Protein AF-A0A8J5MH05-F1 (afdb_monomer_lite)

Radius of gyration: 20.95 Å; chains: 1; bounding box: 52×75×49 Å

Structure (mmCIF, N/CA/C/O backbone):
data_AF-A0A8J5MH05-F1
#
_entry.id   AF-A0A8J5MH05-F1
#
loop_
_atom_site.group_PDB
_atom_site.id
_atom_site.type_symbol
_atom_site.label_atom_id
_atom_site.label_alt_id
_atom_site.label_comp_id
_atom_site.label_asym_id
_atom_site.label_entity_id
_atom_site.label_seq_id
_atom_site.pdbx_PDB_ins_code
_atom_site.Cartn_x
_atom_site.Cartn_y
_atom_site.Cartn_z
_atom_site.occupancy
_atom_site.B_iso_or_equiv
_atom_site.auth_seq_id
_atom_site.auth_comp_id
_atom_site.auth_asym_id
_atom_site.auth_atom_id
_atom_site.pdbx_PDB_model_num
ATOM 1 N N . MET A 1 1 ? 4.854 35.956 -14.579 1.00 33.28 1 MET A N 1
ATOM 2 C CA . MET A 1 1 ? 4.623 36.597 -13.271 1.00 33.28 1 MET A CA 1
ATOM 3 C C . MET A 1 1 ? 4.149 35.518 -12.311 1.00 33.28 1 MET A C 1
ATOM 5 O O . MET A 1 1 ? 2.971 35.208 -12.302 1.00 33.28 1 MET A O 1
ATOM 9 N N . TYR A 1 2 ? 5.077 34.875 -11.601 1.00 32.84 2 TYR A N 1
ATOM 10 C CA . TYR A 1 2 ? 4.762 34.020 -10.454 1.00 32.84 2 TYR A CA 1
ATOM 11 C C . TYR A 1 2 ? 4.932 34.909 -9.228 1.00 32.84 2 TYR A C 1
ATOM 13 O O . TYR A 1 2 ? 6.054 35.171 -8.802 1.00 32.84 2 TYR A O 1
ATOM 21 N N . THR A 1 3 ? 3.840 35.498 -8.756 1.00 34.84 3 THR A N 1
ATOM 22 C CA . THR A 1 3 ? 3.849 36.296 -7.532 1.00 34.84 3 THR A CA 1
ATOM 23 C C . THR A 1 3 ? 3.954 35.366 -6.333 1.00 34.84 3 THR A C 1
ATOM 25 O O . THR A 1 3 ? 3.202 34.405 -6.202 1.00 34.84 3 THR A O 1
ATOM 28 N N . SER A 1 4 ? 4.891 35.687 -5.449 1.00 42.25 4 SER A N 1
ATOM 29 C CA . SER A 1 4 ? 5.257 35.022 -4.195 1.00 42.25 4 SER A CA 1
ATOM 30 C C . SER A 1 4 ? 4.155 35.031 -3.114 1.00 42.25 4 SER A C 1
ATOM 32 O O . SER A 1 4 ? 4.465 35.023 -1.926 1.00 42.25 4 SER A O 1
ATOM 34 N N . GLN A 1 5 ? 2.880 35.100 -3.513 1.00 39.00 5 GLN A N 1
ATOM 35 C CA . GLN A 1 5 ? 1.707 35.241 -2.643 1.00 39.00 5 GLN A CA 1
ATOM 36 C C . GLN A 1 5 ? 0.844 33.970 -2.526 1.00 39.00 5 GLN A C 1
ATOM 38 O O . GLN A 1 5 ? 0.035 33.913 -1.610 1.00 39.00 5 GLN A O 1
ATOM 43 N N . ASP A 1 6 ? 1.086 32.919 -3.320 1.00 45.84 6 ASP A N 1
ATOM 44 C CA . ASP A 1 6 ? 0.439 31.595 -3.164 1.00 45.84 6 ASP A CA 1
ATOM 45 C C . ASP A 1 6 ? 1.198 30.668 -2.195 1.00 45.84 6 ASP A C 1
ATOM 47 O O . ASP A 1 6 ? 1.185 29.441 -2.314 1.00 45.84 6 ASP A O 1
ATOM 51 N N . ASN A 1 7 ? 1.860 31.239 -1.186 1.00 47.16 7 ASN A N 1
ATOM 52 C CA . ASN A 1 7 ? 2.253 30.481 0.004 1.00 47.16 7 ASN A CA 1
ATOM 53 C C . ASN A 1 7 ? 1.006 30.282 0.890 1.00 47.16 7 ASN A C 1
ATOM 55 O O . ASN A 1 7 ? 0.971 30.676 2.055 1.00 47.16 7 ASN A O 1
ATOM 59 N N . GLU A 1 8 ? -0.048 29.698 0.313 1.00 59.25 8 GLU A N 1
ATOM 60 C CA . GLU A 1 8 ? -1.133 29.093 1.076 1.00 59.25 8 GLU A CA 1
ATOM 61 C C . GLU A 1 8 ? -0.493 28.141 2.093 1.00 59.25 8 GLU A C 1
ATOM 63 O O . GLU A 1 8 ? 0.409 27.372 1.748 1.00 59.25 8 GLU A O 1
ATOM 68 N N . GLN A 1 9 ? -0.896 28.243 3.361 1.00 72.25 9 GLN A N 1
ATOM 69 C CA . GLN A 1 9 ? -0.316 27.477 4.462 1.00 72.25 9 GLN A CA 1
ATOM 70 C C . GLN A 1 9 ? -0.382 25.976 4.157 1.00 72.25 9 GLN A C 1
ATOM 72 O O . GLN A 1 9 ? -1.423 25.336 4.287 1.00 72.25 9 GLN A O 1
ATOM 77 N N . ARG A 1 10 ? 0.749 25.417 3.727 1.00 86.12 10 ARG A N 1
ATOM 78 C CA . ARG A 1 10 ? 0.930 23.979 3.562 1.00 86.12 10 ARG A CA 1
ATOM 79 C C . ARG A 1 10 ? 1.130 23.362 4.935 1.00 86.12 10 ARG A C 1
ATOM 81 O O . ARG A 1 10 ? 2.077 23.710 5.638 1.00 86.12 10 ARG A O 1
ATOM 88 N N . GLU A 1 11 ? 0.267 22.427 5.294 1.00 90.50 11 GLU A N 1
ATOM 89 C CA . GLU A 1 11 ? 0.394 21.652 6.525 1.00 90.50 11 GLU A CA 1
ATOM 90 C C . GLU A 1 11 ? 1.254 20.414 6.241 1.00 90.50 11 GLU A C 1
ATOM 92 O O . GLU A 1 11 ? 1.024 19.690 5.273 1.00 90.50 11 GLU A O 1
ATOM 97 N N . TYR A 1 12 ? 2.296 20.190 7.038 1.00 89.69 12 TYR A N 1
ATOM 98 C CA . TYR A 1 12 ? 3.160 19.017 6.895 1.00 89.69 12 TYR A CA 1
ATOM 99 C C . TYR A 1 12 ? 2.373 17.733 7.199 1.00 89.69 12 TYR A C 1
ATOM 101 O O . TYR A 1 12 ? 1.713 17.661 8.231 1.00 89.69 12 TYR A O 1
ATOM 109 N N . ILE A 1 13 ? 2.480 16.719 6.332 1.00 88.88 13 ILE A N 1
ATOM 110 C CA . ILE A 1 13 ? 1.898 15.387 6.566 1.00 88.88 13 ILE A CA 1
ATOM 111 C C . ILE A 1 13 ? 3.008 14.391 6.902 1.00 88.88 13 ILE A C 1
ATOM 113 O O . ILE A 1 13 ? 3.018 13.799 7.975 1.00 88.88 13 ILE A O 1
ATOM 117 N N . ALA A 1 14 ? 3.944 14.189 5.970 1.00 84.75 14 ALA A N 1
ATOM 118 C CA . ALA A 1 14 ? 4.904 13.095 6.057 1.00 84.75 14 ALA A CA 1
ATOM 119 C C . ALA A 1 14 ? 6.197 13.389 5.294 1.00 84.75 14 ALA A C 1
ATOM 121 O O . ALA A 1 14 ? 6.206 14.118 4.299 1.00 84.75 14 ALA A O 1
ATOM 122 N N . LYS A 1 15 ? 7.289 12.750 5.722 1.00 83.06 15 LYS A N 1
ATOM 123 C CA . LYS A 1 15 ? 8.586 12.779 5.043 1.00 83.06 15 LYS A CA 1
ATOM 124 C C . LYS A 1 15 ? 8.983 11.371 4.603 1.00 83.06 15 LYS A C 1
ATOM 126 O O . LYS A 1 15 ? 9.121 10.476 5.427 1.00 83.06 15 LYS A O 1
ATOM 131 N N . GLY A 1 16 ? 9.185 11.204 3.300 1.00 76.31 16 GLY A N 1
ATOM 132 C CA . GLY A 1 16 ? 9.803 10.025 2.699 1.00 76.31 16 GLY A CA 1
ATOM 133 C C . GLY A 1 16 ? 11.306 10.217 2.484 1.00 76.31 16 GLY A C 1
ATOM 134 O O . GLY A 1 16 ? 11.872 11.260 2.812 1.00 76.31 16 GLY A O 1
ATOM 135 N N . ALA A 1 17 ? 11.957 9.221 1.878 1.00 74.00 17 ALA A N 1
ATOM 136 C CA . ALA A 1 17 ? 13.407 9.237 1.652 1.00 74.00 17 ALA A CA 1
ATOM 137 C C . ALA A 1 17 ? 13.879 10.415 0.778 1.00 74.00 17 ALA A C 1
ATOM 139 O O . ALA A 1 17 ? 14.937 10.985 1.030 1.00 74.00 17 ALA A O 1
ATOM 140 N N . PHE A 1 18 ? 13.085 10.788 -0.233 1.00 75.62 18 PHE A N 1
ATOM 141 C CA . PHE A 1 18 ? 13.457 11.802 -1.231 1.00 75.62 18 PHE A CA 1
ATOM 142 C C . PHE A 1 18 ? 12.396 12.891 -1.437 1.00 75.62 18 PHE A C 1
ATOM 144 O O . PHE A 1 18 ? 12.537 13.746 -2.313 1.00 75.62 18 PHE A O 1
ATOM 151 N N . SER A 1 19 ? 11.313 12.863 -0.660 1.00 81.50 19 SER A N 1
ATOM 152 C CA . SER A 1 19 ? 10.205 13.805 -0.806 1.00 81.50 19 SER A CA 1
ATOM 153 C C . SER A 1 19 ? 9.514 14.091 0.516 1.00 81.50 19 SER A C 1
ATOM 155 O O . SER A 1 19 ? 9.478 13.240 1.399 1.00 81.50 19 SER A O 1
ATOM 157 N N . THR A 1 20 ? 8.896 15.260 0.617 1.00 86.06 20 THR A N 1
ATOM 158 C CA . THR A 1 20 ? 8.008 15.628 1.724 1.00 86.06 20 THR A CA 1
ATOM 159 C C . THR A 1 20 ? 6.607 15.876 1.182 1.00 86.06 20 THR A C 1
ATOM 161 O O . THR A 1 20 ? 6.453 16.523 0.148 1.00 86.06 20 THR A O 1
ATOM 164 N N . VAL A 1 21 ? 5.592 15.345 1.854 1.00 88.50 21 VAL A N 1
ATOM 165 C CA . VAL A 1 21 ? 4.185 15.482 1.474 1.00 88.50 21 VAL A CA 1
ATOM 166 C C . VAL A 1 21 ? 3.512 16.489 2.397 1.00 88.50 21 VAL A C 1
ATOM 168 O O . VAL A 1 21 ? 3.659 16.426 3.620 1.00 88.50 21 VAL A O 1
ATOM 171 N N . TYR A 1 22 ? 2.763 17.405 1.796 1.00 89.88 22 TYR A N 1
ATOM 172 C CA . TYR A 1 22 ? 1.998 18.435 2.485 1.00 89.88 22 TYR A CA 1
ATOM 173 C C . TYR A 1 22 ? 0.521 18.337 2.130 1.00 89.88 22 TYR A C 1
ATOM 175 O O . TYR A 1 22 ? 0.171 17.953 1.017 1.00 89.88 22 TYR A O 1
ATOM 183 N N . ARG A 1 23 ? -0.341 18.754 3.048 1.00 91.25 23 ARG A N 1
ATOM 184 C CA . ARG A 1 23 ? -1.744 19.048 2.791 1.00 91.25 23 ARG A CA 1
ATOM 185 C C . ARG A 1 23 ? -1.853 20.509 2.383 1.00 91.25 23 ARG A C 1
ATOM 187 O O . ARG A 1 23 ? -1.271 21.381 3.028 1.00 91.25 23 ARG A O 1
ATOM 194 N N . GLN A 1 24 ? -2.605 20.777 1.326 1.00 90.19 24 GLN A N 1
ATOM 195 C CA . GLN A 1 24 ? -2.896 22.133 0.878 1.00 90.19 24 GLN A CA 1
ATOM 196 C C . GLN A 1 24 ? -4.394 22.265 0.600 1.00 90.19 24 GLN A C 1
ATOM 198 O O . GLN A 1 24 ? -5.015 21.342 0.069 1.00 90.19 24 GLN A O 1
ATOM 203 N N . HIS A 1 25 ? -4.979 23.397 0.990 1.00 87.44 25 HIS A N 1
ATOM 204 C CA . HIS A 1 25 ? -6.351 23.732 0.621 1.00 87.44 25 HIS A CA 1
ATOM 205 C C . HIS A 1 25 ? -6.423 23.963 -0.894 1.00 87.44 25 HIS A C 1
ATOM 207 O O . HIS A 1 25 ? -5.498 24.522 -1.476 1.00 87.44 25 HIS A O 1
ATOM 213 N N . SER A 1 26 ? -7.486 23.515 -1.557 1.00 81.62 26 SER A N 1
ATOM 214 C CA . SER A 1 26 ? -7.627 23.689 -3.003 1.00 81.62 26 SER A CA 1
ATOM 215 C C . SER A 1 26 ? -8.862 24.504 -3.346 1.00 81.62 26 SER A C 1
ATOM 217 O O . SER A 1 26 ? -9.985 24.052 -3.156 1.00 81.62 26 SER A O 1
ATOM 219 N N . ALA A 1 27 ? -8.659 25.685 -3.936 1.00 72.56 27 ALA A N 1
ATOM 220 C CA . ALA A 1 27 ? -9.754 26.505 -4.459 1.00 72.56 27 ALA A CA 1
ATOM 221 C C . ALA A 1 27 ? -10.362 25.959 -5.771 1.00 72.56 27 ALA A C 1
ATOM 223 O O . ALA A 1 27 ? -11.437 26.390 -6.180 1.00 72.56 27 ALA A O 1
ATOM 224 N N . PHE A 1 28 ? -9.674 25.028 -6.446 1.00 67.62 28 PHE A N 1
ATOM 225 C CA . PHE A 1 28 ? -9.992 24.605 -7.819 1.00 67.62 28 PHE A CA 1
ATOM 226 C C . PHE A 1 28 ? -10.352 23.120 -7.955 1.00 67.62 28 PHE A C 1
ATOM 228 O O . PHE A 1 28 ? -10.719 22.680 -9.047 1.00 67.62 28 PHE A O 1
ATOM 235 N N . SER A 1 29 ? -10.230 22.328 -6.887 1.00 66.56 29 SER A N 1
ATOM 236 C CA . SER A 1 29 ? -10.548 20.899 -6.917 1.00 66.56 29 SER A CA 1
ATOM 237 C C . SER A 1 29 ? -11.933 20.616 -6.328 1.00 66.56 29 SER A C 1
ATOM 239 O O . SER A 1 29 ? -12.463 21.387 -5.536 1.00 66.56 29 SER A O 1
ATOM 241 N N . LYS A 1 30 ? -12.533 19.476 -6.703 1.00 70.25 30 LYS A N 1
ATOM 242 C CA . LYS A 1 30 ? -13.778 18.990 -6.077 1.00 70.25 30 LYS A CA 1
ATOM 243 C C . LYS A 1 30 ? -13.599 18.635 -4.593 1.00 70.25 30 LYS A C 1
ATOM 245 O O . LYS A 1 30 ? -14.591 18.510 -3.885 1.00 70.25 30 LYS A O 1
ATOM 250 N N . SER A 1 31 ? -12.359 18.415 -4.160 1.00 75.44 31 SER A N 1
ATOM 251 C CA . SER A 1 31 ? -11.972 18.171 -2.774 1.00 75.44 31 SER A CA 1
ATOM 252 C C . SER A 1 31 ? -11.480 19.470 -2.134 1.00 75.44 31 SER A C 1
ATOM 254 O O . SER A 1 31 ? -10.734 20.227 -2.755 1.00 75.44 31 SER A O 1
ATOM 256 N N . GLU A 1 32 ? -11.851 19.702 -0.877 1.00 84.50 32 GLU A N 1
ATOM 257 C CA . GLU A 1 32 ? -11.375 20.845 -0.083 1.00 84.50 32 GLU A CA 1
ATOM 258 C C . GLU A 1 32 ? -9.845 20.827 0.078 1.00 84.50 32 GLU A C 1
ATOM 260 O O . GLU A 1 32 ? -9.193 21.870 0.102 1.00 84.50 32 GLU A O 1
ATOM 265 N N . PHE A 1 33 ? -9.255 19.628 0.115 1.00 87.44 33 PHE A N 1
ATOM 266 C CA . PHE A 1 33 ? -7.820 19.430 0.295 1.00 87.44 33 PHE A CA 1
ATOM 267 C C . PHE A 1 33 ? -7.208 18.552 -0.790 1.00 87.44 33 PHE A C 1
ATOM 269 O O . PHE A 1 33 ? -7.837 17.622 -1.306 1.00 87.44 33 PHE A O 1
ATOM 276 N N . VAL A 1 34 ? -5.940 18.831 -1.074 1.00 88.75 34 VAL A N 1
ATOM 277 C CA . VAL A 1 34 ? -5.058 18.051 -1.945 1.00 88.75 34 VAL A CA 1
ATOM 278 C C . VAL A 1 34 ? -3.749 17.747 -1.219 1.00 88.75 34 VAL A C 1
ATOM 280 O O . VAL A 1 34 ? -3.324 18.494 -0.332 1.00 88.75 34 VAL A O 1
ATOM 283 N N . ALA A 1 35 ? -3.106 16.646 -1.591 1.00 88.69 35 ALA A N 1
ATOM 284 C CA . ALA A 1 35 ? -1.757 16.315 -1.166 1.00 88.69 35 ALA A CA 1
ATOM 285 C C . ALA A 1 35 ? -0.740 16.840 -2.193 1.00 88.69 35 ALA A C 1
ATOM 287 O O . ALA A 1 35 ? -0.888 16.690 -3.406 1.00 88.69 35 ALA A O 1
ATOM 288 N N . VAL A 1 36 ? 0.328 17.458 -1.702 1.00 86.81 36 VAL A N 1
ATOM 289 C CA . VAL A 1 36 ? 1.413 18.015 -2.510 1.00 86.81 36 VAL A CA 1
ATOM 290 C C . VAL A 1 36 ? 2.710 17.324 -2.112 1.00 86.81 36 VAL A C 1
ATOM 292 O O . VAL A 1 36 ? 3.265 17.594 -1.047 1.00 86.81 36 VAL A O 1
ATOM 295 N N . LYS A 1 37 ? 3.199 16.426 -2.972 1.00 85.94 37 LYS A N 1
ATOM 296 C CA . LYS A 1 37 ? 4.492 15.745 -2.816 1.00 85.94 37 LYS A CA 1
ATOM 297 C C . LYS A 1 37 ? 5.598 16.611 -3.419 1.00 85.94 37 LYS A C 1
ATOM 299 O O . LYS A 1 37 ? 5.658 16.811 -4.629 1.00 85.94 37 LYS A O 1
ATOM 304 N N . ILE A 1 38 ? 6.471 17.136 -2.566 1.00 82.75 38 ILE A N 1
ATOM 305 C CA . ILE A 1 38 ? 7.628 17.953 -2.944 1.00 82.75 38 ILE A CA 1
ATOM 306 C C . ILE A 1 38 ? 8.870 17.067 -2.927 1.00 82.75 38 ILE A C 1
ATOM 308 O O . ILE A 1 38 ? 9.249 16.556 -1.876 1.00 82.75 38 ILE A O 1
ATOM 312 N N . VAL A 1 39 ? 9.510 16.893 -4.082 1.00 81.00 39 VAL A N 1
ATOM 313 C CA . VAL A 1 39 ? 10.760 16.130 -4.220 1.00 81.00 39 VAL A CA 1
ATOM 314 C C . VAL A 1 39 ? 11.951 17.053 -3.968 1.00 81.00 39 VAL A C 1
ATOM 316 O O . VAL A 1 39 ? 12.007 18.156 -4.514 1.00 81.00 39 VAL A O 1
ATOM 319 N N . GLU A 1 40 ? 12.897 16.623 -3.132 1.00 74.62 40 GLU A N 1
ATOM 320 C CA . GLU A 1 40 ? 14.095 17.418 -2.848 1.00 74.62 40 GLU A CA 1
ATOM 321 C C . GLU A 1 40 ? 14.995 17.516 -4.096 1.00 74.62 40 GLU A C 1
ATOM 323 O O . GLU A 1 40 ? 15.187 16.543 -4.829 1.00 74.62 40 GLU A O 1
ATOM 328 N N . HIS A 1 41 ? 15.557 18.703 -4.354 1.00 67.44 41 HIS A N 1
ATOM 329 C CA . HIS A 1 41 ? 16.494 18.890 -5.462 1.00 67.44 41 HIS A CA 1
ATOM 330 C C . HIS A 1 41 ? 17.802 18.143 -5.178 1.00 67.44 41 HIS A C 1
ATOM 332 O O . HIS A 1 41 ? 18.321 18.202 -4.061 1.00 67.44 41 HIS A O 1
ATOM 338 N N . GLN A 1 42 ? 18.352 17.481 -6.198 1.00 63.81 42 GLN A N 1
ATOM 339 C CA . GLN A 1 42 ? 19.661 16.840 -6.094 1.00 63.81 42 GLN A CA 1
ATOM 340 C C . GLN A 1 42 ? 20.725 17.889 -5.794 1.00 63.81 42 GLN A C 1
ATOM 342 O O . GLN A 1 42 ? 20.866 18.859 -6.537 1.00 63.81 42 GLN A O 1
ATOM 347 N N . ARG A 1 43 ? 21.473 17.713 -4.703 1.00 63.09 43 ARG A N 1
ATOM 348 C CA . ARG A 1 43 ? 22.452 18.723 -4.273 1.00 63.09 43 ARG A CA 1
ATOM 349 C C . ARG A 1 43 ? 23.851 18.413 -4.797 1.00 63.09 43 ARG A C 1
ATOM 351 O O . ARG A 1 43 ? 24.693 19.309 -4.810 1.00 63.09 43 ARG A O 1
ATOM 358 N N . ARG A 1 44 ? 24.118 17.164 -5.212 1.00 64.19 44 ARG A N 1
ATOM 359 C CA . ARG A 1 44 ? 25.443 16.695 -5.656 1.00 64.19 44 ARG A CA 1
ATOM 360 C C . ARG A 1 44 ? 25.362 15.732 -6.842 1.00 64.19 44 ARG A C 1
ATOM 362 O O . ARG A 1 44 ? 24.452 14.912 -6.936 1.00 64.19 44 ARG A O 1
ATOM 369 N N . ALA A 1 45 ? 26.366 15.790 -7.717 1.00 56.09 45 ALA A N 1
ATOM 370 C CA . ALA A 1 45 ? 26.558 14.796 -8.771 1.00 56.09 45 ALA A CA 1
ATOM 371 C C . ALA A 1 45 ? 26.873 13.419 -8.152 1.00 56.09 45 ALA A C 1
ATOM 373 O O . ALA A 1 45 ? 27.768 13.314 -7.316 1.00 56.09 45 ALA A O 1
ATOM 374 N N . GLY A 1 46 ? 26.131 12.380 -8.551 1.00 57.81 46 GLY A N 1
ATOM 375 C CA . GLY A 1 46 ? 26.277 11.005 -8.045 1.00 57.81 46 GLY A CA 1
ATOM 376 C C . GLY A 1 46 ? 25.217 10.559 -7.026 1.00 57.81 46 GLY A C 1
ATOM 377 O O . GLY A 1 46 ? 25.154 9.374 -6.711 1.00 57.81 46 GLY A O 1
ATOM 378 N N . GLU A 1 47 ? 24.355 11.459 -6.538 1.00 61.97 47 GLU A N 1
ATOM 379 C CA . GLU A 1 47 ? 23.185 11.081 -5.730 1.00 61.97 47 GLU A CA 1
ATOM 380 C C . GLU A 1 47 ? 22.123 10.378 -6.597 1.00 61.97 47 GLU A C 1
ATOM 382 O O . GLU A 1 47 ? 21.946 10.703 -7.774 1.00 61.97 47 GLU A O 1
ATOM 387 N N . LEU A 1 48 ? 21.360 9.439 -6.023 1.00 60.94 48 LEU A N 1
ATOM 388 C CA . LEU A 1 48 ? 20.255 8.773 -6.725 1.00 60.94 48 LEU A CA 1
ATOM 389 C C . LEU A 1 48 ? 19.222 9.794 -7.215 1.00 60.94 48 LEU A C 1
ATOM 391 O O . LEU A 1 48 ? 18.606 10.496 -6.416 1.00 60.94 48 LEU A O 1
ATOM 395 N N . CYS A 1 49 ? 19.024 9.854 -8.532 1.00 65.06 49 CYS A N 1
ATOM 396 C CA . CYS A 1 49 ? 18.118 10.799 -9.172 1.00 65.0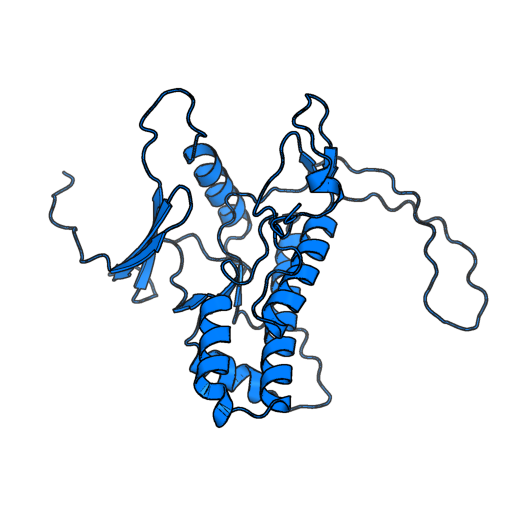6 49 CYS A CA 1
ATOM 397 C C . CYS A 1 49 ? 16.653 10.519 -8.791 1.00 65.06 49 CYS A C 1
ATOM 399 O O . CYS A 1 49 ? 15.968 9.727 -9.443 1.00 65.06 49 CYS A O 1
ATOM 401 N N . ALA A 1 50 ? 16.158 11.208 -7.757 1.00 70.25 50 ALA A N 1
ATOM 402 C CA . ALA A 1 50 ? 14.764 11.136 -7.303 1.00 70.25 50 ALA A CA 1
ATOM 403 C C . ALA A 1 50 ? 13.758 11.530 -8.402 1.00 70.25 50 ALA A C 1
ATOM 405 O O . ALA A 1 50 ? 12.613 11.083 -8.413 1.00 70.25 50 ALA A O 1
ATOM 406 N N . VAL A 1 51 ? 14.216 12.311 -9.384 1.00 75.00 51 VAL A N 1
ATOM 407 C CA . VAL A 1 51 ? 13.435 12.727 -10.552 1.00 75.00 51 VAL A CA 1
ATOM 408 C C . VAL A 1 51 ? 13.010 11.525 -11.404 1.00 75.00 51 VAL A C 1
ATOM 410 O O . VAL A 1 51 ? 11.890 11.505 -11.906 1.00 75.00 51 VAL A O 1
ATOM 413 N N . SER A 1 52 ? 13.847 10.486 -11.530 1.00 77.88 52 SER A N 1
ATOM 414 C CA . SER A 1 52 ? 13.468 9.265 -12.257 1.00 77.88 52 SER A CA 1
ATOM 415 C C . SER A 1 52 ? 12.307 8.533 -11.580 1.00 77.88 52 SER A C 1
ATOM 417 O O . SER A 1 52 ? 11.421 8.049 -12.284 1.00 77.88 52 SER A O 1
ATOM 419 N N . GLY A 1 53 ? 12.299 8.471 -10.244 1.00 79.12 53 GLY A N 1
ATOM 420 C CA . GLY A 1 53 ? 11.192 7.902 -9.471 1.00 79.12 53 GLY A CA 1
ATOM 421 C C . GLY A 1 53 ? 9.908 8.710 -9.646 1.00 79.12 53 GLY A C 1
ATOM 422 O O . GLY A 1 53 ? 8.858 8.129 -9.893 1.00 79.12 53 GLY A O 1
ATOM 423 N N . LEU A 1 54 ? 10.006 10.044 -9.641 1.00 83.00 54 LEU A N 1
ATOM 424 C CA . LEU A 1 54 ? 8.866 10.935 -9.876 1.00 83.00 54 LEU A CA 1
ATOM 425 C C . LEU A 1 54 ? 8.259 10.759 -11.277 1.00 83.00 54 LEU A C 1
ATOM 427 O O . LEU A 1 54 ? 7.047 10.608 -11.406 1.00 83.00 54 LEU A O 1
ATOM 431 N N . TYR A 1 55 ? 9.076 10.750 -12.337 1.00 85.06 55 TYR A N 1
ATOM 432 C CA . TYR A 1 55 ? 8.574 10.510 -13.698 1.00 85.06 55 TYR A CA 1
ATOM 433 C C . TYR A 1 55 ? 7.928 9.130 -13.832 1.00 85.06 55 TYR A C 1
ATOM 435 O O . TYR A 1 55 ? 6.906 8.989 -14.506 1.00 85.06 55 TYR A O 1
ATOM 443 N N . ASN A 1 56 ? 8.515 8.119 -13.187 1.00 88.62 56 ASN A N 1
ATOM 444 C CA . ASN A 1 56 ? 7.957 6.775 -13.162 1.00 88.62 56 ASN A CA 1
ATOM 445 C C . ASN A 1 56 ? 6.593 6.755 -12.460 1.00 88.62 56 ASN A C 1
ATOM 447 O O . ASN A 1 56 ? 5.622 6.280 -13.043 1.00 88.62 56 ASN A O 1
ATOM 451 N N . GLU A 1 57 ? 6.497 7.348 -11.270 1.00 89.88 57 GLU A N 1
ATOM 452 C CA . GLU A 1 57 ? 5.253 7.475 -10.508 1.00 89.88 57 GLU A CA 1
ATOM 453 C C . GLU A 1 57 ? 4.163 8.175 -11.330 1.00 89.88 57 GLU A C 1
ATOM 455 O O . GLU A 1 57 ? 3.065 7.642 -11.476 1.00 89.88 57 GLU A O 1
ATOM 460 N N . VAL A 1 58 ? 4.478 9.313 -11.961 1.00 90.12 58 VAL A N 1
ATOM 461 C CA . VAL A 1 58 ? 3.532 10.044 -12.821 1.00 90.12 58 VAL A CA 1
ATOM 462 C C . VAL A 1 58 ? 3.077 9.191 -14.010 1.00 90.12 58 VAL A C 1
ATOM 464 O O . VAL A 1 58 ? 1.891 9.167 -14.340 1.00 90.12 58 VAL A O 1
ATOM 467 N N . SER A 1 59 ? 3.995 8.464 -14.650 1.00 92.19 59 SER A N 1
ATOM 468 C CA . SER A 1 59 ? 3.677 7.578 -15.776 1.00 92.19 59 SER A CA 1
ATOM 469 C C . SER A 1 59 ? 2.750 6.431 -15.361 1.00 92.19 59 SER A C 1
ATOM 471 O O . SER A 1 59 ? 1.754 6.162 -16.038 1.00 92.19 59 SER A O 1
ATOM 473 N N . ILE A 1 60 ? 3.031 5.786 -14.225 1.00 94.19 60 ILE A N 1
ATOM 474 C CA . ILE A 1 60 ? 2.216 4.695 -13.677 1.00 94.19 60 ILE A CA 1
ATOM 475 C C . ILE A 1 60 ? 0.832 5.202 -13.269 1.00 94.19 60 ILE A C 1
ATOM 477 O O . ILE A 1 60 ? -0.178 4.649 -13.705 1.00 94.19 60 ILE A O 1
ATOM 481 N N . LEU A 1 61 ? 0.764 6.288 -12.501 1.00 92.00 61 LEU A N 1
ATOM 482 C CA . LEU A 1 61 ? -0.504 6.858 -12.055 1.00 92.00 61 LEU A CA 1
ATOM 483 C C . LEU A 1 61 ? -1.349 7.397 -13.220 1.00 92.00 61 LEU A C 1
ATOM 485 O O . LEU A 1 61 ? -2.574 7.359 -13.158 1.00 92.00 61 LEU A O 1
ATOM 489 N N . SER A 1 62 ? -0.725 7.849 -14.313 1.00 92.62 62 SER A N 1
ATOM 490 C CA . SER A 1 62 ? -1.442 8.225 -15.538 1.00 92.62 62 SER A CA 1
ATOM 491 C C . SER A 1 62 ? -2.161 7.025 -16.169 1.00 92.62 62 SER A C 1
ATOM 493 O O . SER A 1 62 ? -3.305 7.155 -16.606 1.00 92.62 62 SER A O 1
ATOM 495 N N . LYS A 1 63 ? -1.542 5.833 -16.151 1.00 93.38 63 LYS A N 1
ATOM 496 C CA . LYS A 1 63 ? -2.176 4.580 -16.610 1.00 93.38 63 LYS A CA 1
ATOM 497 C C . LYS A 1 63 ? -3.312 4.120 -15.697 1.00 93.38 63 LYS A C 1
ATOM 499 O O . LYS A 1 63 ? -4.247 3.492 -16.178 1.00 93.38 63 LYS A O 1
ATOM 504 N N . LEU A 1 64 ? -3.232 4.439 -14.406 1.00 93.19 64 LEU A N 1
ATOM 505 C CA . LEU A 1 64 ? -4.241 4.115 -13.391 1.00 93.19 64 LEU A CA 1
ATOM 506 C C . LEU A 1 64 ? -5.280 5.232 -13.190 1.00 93.19 64 LEU A C 1
ATOM 508 O O . LEU A 1 64 ? -6.070 5.191 -12.244 1.00 93.19 64 LEU A O 1
ATOM 512 N N . ARG A 1 65 ? -5.302 6.242 -14.067 1.00 93.25 65 ARG A N 1
ATOM 513 C CA . ARG A 1 65 ? -6.257 7.348 -13.975 1.00 93.25 65 ARG A CA 1
ATOM 514 C C . ARG A 1 65 ? -7.692 6.819 -14.032 1.00 93.25 65 ARG A C 1
ATOM 516 O O . ARG A 1 65 ? -8.089 6.157 -14.985 1.00 93.25 65 ARG A O 1
ATOM 523 N N . GLY A 1 66 ? -8.484 7.195 -13.034 1.00 89.38 66 GLY A N 1
ATOM 524 C CA . GLY A 1 66 ? -9.874 6.775 -12.865 1.00 89.38 66 GLY A CA 1
ATOM 525 C C . GLY A 1 66 ? -10.043 5.452 -12.116 1.00 89.38 66 GLY A C 1
ATOM 526 O O . GLY A 1 66 ? -11.169 5.119 -11.751 1.00 89.38 66 GLY A O 1
ATOM 527 N N . ASP A 1 67 ? -8.962 4.716 -11.843 1.00 92.44 67 ASP A N 1
ATOM 528 C CA . ASP A 1 67 ? -9.019 3.494 -11.049 1.00 92.44 67 ASP A CA 1
ATOM 529 C C . ASP A 1 67 ? -8.864 3.795 -9.554 1.00 92.44 67 ASP A C 1
ATOM 531 O O . ASP A 1 67 ? -7.789 4.155 -9.075 1.00 92.44 67 ASP A O 1
ATOM 535 N N . LEU A 1 68 ? -9.940 3.601 -8.794 1.00 92.69 68 LEU A N 1
ATOM 536 C CA . LEU A 1 68 ? -9.977 3.869 -7.356 1.00 92.69 68 LEU A CA 1
ATOM 537 C C . LEU A 1 68 ? -9.030 2.975 -6.523 1.00 92.69 68 LEU A C 1
ATOM 539 O O . LEU A 1 68 ? -8.829 3.258 -5.342 1.00 92.69 68 LEU A O 1
ATOM 543 N N . ALA A 1 69 ? -8.406 1.946 -7.107 1.00 93.62 69 ALA A N 1
ATOM 544 C CA . ALA A 1 69 ? -7.353 1.169 -6.452 1.00 93.62 69 ALA A CA 1
ATOM 545 C C . ALA A 1 69 ? -6.062 1.967 -6.202 1.00 93.62 69 ALA A C 1
ATOM 547 O O . ALA A 1 69 ? -5.270 1.576 -5.346 1.00 93.62 69 ALA A O 1
ATOM 548 N N . ALA A 1 70 ? -5.851 3.079 -6.912 1.00 92.88 70 ALA A N 1
ATOM 549 C CA . ALA A 1 70 ? -4.679 3.940 -6.779 1.00 92.88 70 ALA A CA 1
ATOM 550 C C . ALA A 1 70 ? -5.066 5.389 -6.447 1.00 92.88 70 ALA A C 1
ATOM 552 O O . ALA A 1 70 ? -6.168 5.854 -6.762 1.00 92.88 70 ALA A O 1
ATOM 553 N N . THR A 1 71 ? -4.146 6.121 -5.824 1.00 88.50 71 THR A N 1
ATOM 554 C CA . THR A 1 71 ? -4.262 7.578 -5.646 1.00 88.50 71 THR A CA 1
ATOM 555 C C . THR A 1 71 ? -4.283 8.306 -6.996 1.00 88.50 71 THR A C 1
ATOM 557 O O . THR A 1 71 ? -3.637 7.891 -7.955 1.00 88.50 71 THR A O 1
ATOM 560 N N . GLN A 1 72 ? -5.063 9.386 -7.107 1.00 88.31 72 GLN A N 1
ATOM 561 C CA . GLN A 1 72 ? -5.328 10.053 -8.392 1.00 88.31 72 GLN A CA 1
ATOM 562 C C . GLN A 1 72 ? -4.509 11.346 -8.588 1.00 88.31 72 GLN A C 1
ATOM 564 O O . GLN A 1 72 ? -4.306 12.116 -7.654 1.00 88.31 72 GLN A O 1
ATOM 569 N N . LEU A 1 73 ? -4.065 11.609 -9.828 1.00 76.56 73 LEU A N 1
ATOM 570 C CA . LEU A 1 73 ? -3.035 12.610 -10.192 1.00 76.56 73 LEU A CA 1
ATOM 571 C C . LEU A 1 73 ? -3.473 14.091 -10.338 1.00 76.56 73 LEU A C 1
ATOM 573 O O . LEU A 1 73 ? -2.712 14.897 -10.872 1.00 76.56 73 LEU A O 1
ATOM 577 N N . ILE A 1 74 ? -4.667 14.505 -9.914 1.00 53.31 74 ILE A N 1
ATOM 578 C CA . ILE A 1 74 ? -5.137 15.894 -10.128 1.00 53.31 74 ILE A CA 1
ATOM 579 C C . ILE A 1 74 ? -4.700 16.773 -8.947 1.00 53.31 74 ILE A C 1
ATOM 581 O O . ILE A 1 74 ? -5.539 17.176 -8.159 1.00 53.31 74 ILE A O 1
ATOM 585 N N . VAL A 1 75 ? -3.387 17.013 -8.801 1.00 66.00 75 VAL A N 1
ATOM 586 C CA . VAL A 1 75 ? -2.755 17.404 -7.518 1.00 66.00 75 VAL A CA 1
ATOM 587 C C . VAL A 1 75 ? -3.079 16.329 -6.477 1.00 66.00 75 VAL A C 1
ATOM 589 O O . VAL A 1 75 ? -4.203 16.287 -6.000 1.00 66.00 75 VAL A O 1
ATOM 592 N N . MET A 1 76 ? -2.143 15.394 -6.244 1.00 76.38 76 MET A N 1
ATOM 593 C CA . MET A 1 76 ? -2.392 14.087 -5.603 1.00 76.38 76 MET A CA 1
ATOM 594 C C . MET A 1 76 ? -3.572 14.106 -4.630 1.00 76.38 76 MET A C 1
ATOM 596 O O . MET A 1 76 ? -3.576 14.872 -3.670 1.00 76.38 76 MET A O 1
ATOM 600 N N . GLU A 1 77 ? -4.580 13.279 -4.895 1.00 86.81 77 GLU A N 1
ATOM 601 C CA . GLU A 1 77 ? -5.744 13.161 -4.022 1.00 86.81 77 GLU A CA 1
ATOM 602 C C . GLU A 1 77 ? -5.337 13.075 -2.544 1.00 86.81 77 GLU A C 1
ATOM 604 O O . GLU A 1 77 ? -4.494 12.258 -2.167 1.00 86.81 77 GLU A O 1
ATOM 609 N N . TYR A 1 78 ? -5.954 13.910 -1.706 1.00 88.62 78 TYR A N 1
ATOM 610 C CA . TYR A 1 78 ? -5.737 13.850 -0.269 1.00 88.62 78 TYR A CA 1
ATOM 611 C C . TYR A 1 78 ? -6.510 12.676 0.339 1.00 88.62 78 TYR A C 1
ATOM 613 O O . TYR A 1 78 ? -7.736 12.619 0.264 1.00 88.62 78 TYR A O 1
ATOM 621 N N . CYS A 1 79 ? -5.779 11.764 0.973 1.00 90.50 79 CYS A N 1
ATOM 622 C CA . CYS A 1 79 ? -6.324 10.723 1.839 1.00 90.50 79 CYS A CA 1
ATOM 623 C C . CYS A 1 79 ? -6.094 11.118 3.300 1.00 90.50 79 CYS A C 1
ATOM 625 O O . CYS A 1 79 ? -5.100 11.772 3.614 1.00 90.50 79 CYS A O 1
ATOM 627 N N . THR A 1 80 ? -7.000 10.736 4.200 1.00 93.06 80 THR A N 1
ATOM 628 C CA . THR A 1 80 ? -6.994 11.280 5.566 1.00 93.06 80 THR A CA 1
ATOM 629 C C . THR A 1 80 ? -5.904 10.694 6.449 1.00 93.06 80 THR A C 1
ATOM 631 O O . THR A 1 80 ? -5.457 11.368 7.370 1.00 93.06 80 THR A O 1
ATOM 634 N N . CYS A 1 81 ? -5.538 9.431 6.223 1.00 94.50 81 CYS A N 1
ATOM 635 C CA . CYS A 1 81 ? -4.491 8.740 6.970 1.00 94.50 81 CYS A CA 1
ATOM 636 C C . CYS A 1 81 ? -3.994 7.500 6.209 1.00 94.50 81 CYS A C 1
ATOM 638 O O . CYS A 1 81 ? -4.670 7.018 5.290 1.00 94.50 81 CYS A O 1
ATOM 640 N N . SER A 1 82 ? -2.846 6.956 6.608 1.00 97.00 82 SER A N 1
ATOM 641 C CA . SER A 1 82 ? -2.378 5.639 6.159 1.00 97.00 82 SER A CA 1
ATOM 642 C C . SER A 1 82 ? -3.083 4.496 6.900 1.00 97.00 82 SER A C 1
ATOM 644 O O . SER A 1 82 ? -3.791 4.699 7.896 1.00 97.00 82 SER A O 1
ATOM 646 N N . LEU A 1 83 ? -2.899 3.266 6.419 1.00 96.75 83 LEU A N 1
ATOM 647 C CA . LEU A 1 83 ? -3.406 2.074 7.087 1.00 96.75 83 LEU A CA 1
ATOM 648 C C . LEU A 1 83 ? -2.636 1.798 8.390 1.00 96.75 83 LEU A C 1
ATOM 650 O O . LEU A 1 83 ? -3.245 1.301 9.340 1.00 96.75 83 LEU A O 1
ATOM 654 N N . THR A 1 84 ? -1.357 2.194 8.468 1.00 96.19 84 THR A N 1
ATOM 655 C CA . THR A 1 84 ? -0.567 2.249 9.713 1.00 96.19 84 THR A CA 1
ATOM 656 C C . THR A 1 84 ? -1.281 3.106 10.756 1.00 96.19 84 THR A C 1
ATOM 658 O O . THR A 1 84 ? -1.658 2.622 11.824 1.00 96.19 84 THR A O 1
ATOM 661 N N . GLU A 1 85 ? -1.553 4.369 10.412 1.00 95.81 85 GLU A N 1
ATOM 662 C CA . GLU A 1 85 ? -2.175 5.350 11.305 1.00 95.81 85 GLU A CA 1
ATOM 663 C C . GLU A 1 85 ? -3.581 4.909 11.726 1.00 95.81 85 GLU A C 1
ATOM 665 O O . GLU A 1 85 ? -3.943 5.009 12.901 1.00 95.81 85 GLU A O 1
ATOM 670 N N . TRP A 1 86 ? -4.367 4.355 10.794 1.00 97.00 86 TRP A N 1
ATOM 671 C CA . TRP A 1 86 ? -5.673 3.773 11.104 1.00 97.00 86 TRP A CA 1
ATOM 672 C C . TRP A 1 86 ? -5.558 2.621 12.108 1.00 97.00 86 TRP A C 1
ATOM 674 O O . TRP A 1 86 ? -6.289 2.599 13.102 1.00 97.00 86 TRP A O 1
ATOM 684 N N . ARG A 1 87 ? -4.630 1.682 11.901 1.00 95.81 87 ARG A N 1
ATOM 685 C CA . ARG A 1 87 ? -4.448 0.533 12.795 1.00 95.81 87 ARG A CA 1
ATOM 686 C C . ARG A 1 87 ? -4.041 0.965 14.203 1.00 95.81 87 ARG A C 1
ATOM 688 O O . ARG A 1 87 ? -4.505 0.374 15.181 1.00 95.81 87 ARG A O 1
ATOM 695 N N . GLU A 1 88 ? -3.240 2.017 14.331 1.00 94.00 88 GLU A N 1
ATOM 696 C CA . GLU A 1 88 ? -2.909 2.590 15.634 1.00 94.00 88 GLU A CA 1
ATOM 697 C C . GLU A 1 88 ? -4.131 3.153 16.372 1.00 94.00 88 GLU A C 1
ATOM 699 O O . GLU A 1 88 ? -4.185 3.067 17.600 1.00 94.00 88 GLU A O 1
ATOM 704 N N . THR A 1 89 ? -5.130 3.700 15.662 1.00 93.06 89 THR A N 1
ATOM 705 C CA . THR A 1 89 ? -6.367 4.170 16.316 1.00 93.06 89 THR A CA 1
ATOM 706 C C . THR A 1 89 ? -7.104 3.032 17.018 1.00 93.06 89 THR A C 1
ATOM 708 O O . THR A 1 89 ? -7.588 3.220 18.131 1.00 93.06 89 THR A O 1
ATOM 711 N N . ILE A 1 90 ? -7.107 1.835 16.422 1.00 90.31 90 ILE A N 1
ATOM 712 C CA . ILE A 1 90 ? -7.708 0.635 17.016 1.00 90.31 90 ILE A CA 1
ATOM 713 C C . ILE A 1 90 ? -6.915 0.206 18.251 1.00 90.31 90 ILE A C 1
ATOM 715 O O . ILE A 1 90 ? -7.511 -0.109 19.273 1.00 90.31 90 ILE A O 1
ATOM 719 N N . LYS A 1 91 ? -5.576 0.254 18.190 1.00 84.88 91 LYS A N 1
ATOM 720 C CA . LYS A 1 91 ? -4.703 -0.061 19.334 1.00 84.88 91 LYS A CA 1
ATOM 721 C C . LYS A 1 91 ? -4.891 0.900 20.507 1.00 84.88 91 LYS A C 1
ATOM 723 O O . LYS A 1 91 ? -4.827 0.500 21.659 1.00 84.88 91 LYS A O 1
ATOM 728 N N . ARG A 1 92 ? -5.078 2.192 20.233 1.00 83.69 92 ARG A N 1
ATOM 729 C CA . ARG A 1 92 ? -5.331 3.188 21.287 1.00 83.69 92 ARG A CA 1
ATOM 730 C C . ARG A 1 92 ? -6.706 2.987 21.925 1.00 83.69 92 ARG A C 1
ATOM 732 O O . ARG A 1 92 ? -6.857 3.228 23.116 1.00 83.69 92 ARG A O 1
ATOM 739 N N . ALA A 1 93 ? -7.669 2.501 21.147 1.00 79.44 93 ALA A N 1
ATOM 740 C CA . ALA A 1 93 ? -9.009 2.144 21.596 1.00 79.44 93 ALA A CA 1
ATOM 741 C C . ALA A 1 93 ? -9.128 0.686 22.094 1.00 79.44 93 ALA A C 1
ATOM 743 O O . ALA A 1 93 ? -10.242 0.191 22.232 1.00 79.44 93 ALA A O 1
ATOM 744 N N . ASP A 1 94 ? -8.018 -0.020 22.358 1.00 68.12 94 ASP A N 1
ATOM 745 C CA . ASP A 1 94 ? -7.999 -1.469 22.651 1.00 68.12 94 ASP A CA 1
ATOM 746 C C . ASP A 1 94 ? -8.850 -1.859 23.875 1.00 68.12 94 ASP A C 1
ATOM 748 O O . ASP A 1 94 ? -9.407 -2.951 23.928 1.00 68.12 94 ASP A O 1
ATOM 752 N N . ALA A 1 95 ? -9.061 -0.936 24.821 1.00 63.53 95 ALA A N 1
ATOM 753 C CA . ALA A 1 95 ? -9.983 -1.149 25.939 1.00 63.53 95 ALA A CA 1
ATOM 754 C C . ALA A 1 95 ? -11.474 -1.177 25.524 1.00 63.53 95 ALA A C 1
ATOM 756 O O . ALA A 1 95 ? -12.292 -1.770 26.225 1.00 63.53 95 ALA A O 1
ATOM 757 N N . GLU A 1 96 ? -11.840 -0.550 24.402 1.00 76.50 96 GLU A N 1
ATOM 758 C CA . GLU A 1 96 ? -13.219 -0.449 23.898 1.00 76.50 96 GLU A CA 1
ATOM 759 C C . GLU A 1 96 ? -13.522 -1.455 22.773 1.00 76.50 96 GLU A C 1
ATOM 761 O O . GLU A 1 96 ? -14.676 -1.841 22.563 1.00 76.50 96 GLU A O 1
ATOM 766 N N . VAL A 1 97 ? -12.501 -1.908 22.039 1.00 84.12 97 VAL A N 1
ATOM 767 C CA . VAL A 1 97 ? -12.665 -2.796 20.881 1.00 84.12 97 VAL A CA 1
ATOM 768 C C . VAL A 1 97 ? -12.363 -4.242 21.264 1.00 84.12 97 VAL A C 1
ATOM 770 O O . VAL A 1 97 ? -11.223 -4.614 21.509 1.00 84.12 97 VAL A O 1
ATOM 773 N N . SER A 1 98 ? -13.377 -5.113 21.229 1.00 90.56 98 SER A N 1
ATOM 774 C CA . SER A 1 98 ? -13.159 -6.547 21.471 1.00 90.56 98 SER A CA 1
ATOM 775 C C . SER A 1 98 ? -12.161 -7.159 20.474 1.00 90.56 98 SER A C 1
ATOM 777 O O . SER A 1 98 ? -12.154 -6.796 19.294 1.00 90.56 98 SER A O 1
ATOM 779 N N . PHE A 1 99 ? -11.399 -8.174 20.901 1.00 89.69 99 PHE A N 1
ATOM 780 C CA . PHE A 1 99 ? -10.478 -8.919 20.028 1.00 89.69 99 PHE A CA 1
ATOM 781 C C . PHE A 1 99 ? -11.146 -9.391 18.726 1.00 89.69 99 PHE A C 1
ATOM 783 O O . PHE A 1 99 ? -10.586 -9.256 17.638 1.00 89.69 99 PHE A O 1
ATOM 790 N N . ARG A 1 100 ? -12.386 -9.894 18.818 1.00 91.56 100 ARG A N 1
ATOM 791 C CA . ARG A 1 100 ? -13.160 -10.340 17.652 1.00 91.56 100 ARG A CA 1
ATOM 792 C C . ARG A 1 100 ? -13.436 -9.190 16.684 1.00 91.56 100 ARG A C 1
ATOM 794 O O . ARG A 1 100 ? -13.285 -9.369 15.479 1.00 91.56 100 ARG A O 1
ATOM 801 N N . SER A 1 101 ? -13.832 -8.028 17.197 1.00 92.00 101 SER A N 1
ATOM 802 C CA . SER A 1 101 ? -14.062 -6.830 16.383 1.00 92.00 101 SER A CA 1
ATOM 803 C C . SER A 1 101 ? -12.768 -6.353 15.726 1.00 92.00 101 SER A C 1
ATOM 805 O O . SER A 1 101 ? -12.770 -6.064 14.533 1.00 92.00 101 SER A O 1
ATOM 807 N N . CYS A 1 102 ? -11.658 -6.343 16.468 1.00 93.25 102 CYS A N 1
ATOM 808 C CA . CYS A 1 102 ? -10.334 -5.995 15.952 1.00 93.25 102 CYS A CA 1
ATOM 809 C C . CYS A 1 102 ? -9.920 -6.915 14.792 1.00 93.25 102 CYS A C 1
ATOM 811 O O . CYS A 1 102 ? -9.552 -6.437 13.719 1.00 93.25 102 CYS A O 1
ATOM 813 N N . LEU A 1 103 ? -10.078 -8.232 14.952 1.00 93.50 103 LEU A N 1
ATOM 814 C CA . LEU A 1 103 ? -9.773 -9.197 13.896 1.00 93.50 103 LEU A CA 1
ATOM 815 C C . LEU A 1 103 ? -10.654 -8.997 12.652 1.00 93.50 103 LEU A C 1
ATOM 817 O O . LEU A 1 103 ? -10.154 -9.052 11.532 1.00 93.50 103 LEU A O 1
ATOM 821 N N . ILE A 1 104 ? -11.952 -8.725 12.830 1.00 93.62 104 ILE A N 1
ATOM 822 C CA . ILE A 1 104 ? -12.870 -8.436 11.715 1.00 93.62 104 ILE A CA 1
ATOM 823 C C . ILE A 1 104 ? -12.433 -7.179 10.955 1.00 93.62 104 ILE A C 1
ATOM 825 O O . ILE A 1 104 ? -12.420 -7.194 9.725 1.00 93.62 104 ILE A O 1
ATOM 829 N N . LEU A 1 105 ? -12.067 -6.112 11.672 1.00 94.94 105 LEU A N 1
ATOM 830 C CA . LEU A 1 105 ? -11.564 -4.873 11.077 1.00 94.94 105 LEU A CA 1
ATOM 831 C C . LEU A 1 105 ? -10.324 -5.144 10.220 1.00 94.94 105 LEU A C 1
ATOM 833 O O . LEU A 1 105 ? -10.298 -4.765 9.051 1.00 94.94 105 LEU A O 1
ATOM 837 N N . ILE A 1 106 ? -9.332 -5.841 10.782 1.00 96.25 106 ILE A N 1
ATOM 838 C CA . ILE A 1 106 ? -8.074 -6.170 10.099 1.00 96.25 106 ILE A CA 1
ATOM 839 C C . ILE A 1 106 ? -8.336 -7.002 8.842 1.00 96.25 106 ILE A C 1
ATOM 841 O O . ILE A 1 106 ? -7.871 -6.644 7.763 1.00 96.25 106 ILE A O 1
ATOM 845 N N . LEU A 1 107 ? -9.113 -8.083 8.954 1.00 96.06 107 LEU A N 1
ATOM 846 C CA . LEU A 1 107 ? -9.362 -8.990 7.832 1.00 96.06 107 LEU A CA 1
ATOM 847 C C . LEU A 1 107 ? -10.158 -8.327 6.705 1.00 96.06 107 LEU A C 1
ATOM 849 O O . LEU A 1 107 ? -9.865 -8.570 5.538 1.00 96.06 107 LEU A O 1
ATOM 853 N N . ARG A 1 108 ? -11.135 -7.471 7.027 1.00 94.62 108 ARG A N 1
ATOM 854 C CA . ARG A 1 108 ? -11.918 -6.747 6.012 1.00 94.62 108 ARG A CA 1
ATOM 855 C C . ARG A 1 108 ? -11.117 -5.615 5.359 1.00 94.62 108 ARG A C 1
ATOM 857 O O . ARG A 1 108 ? -11.264 -5.385 4.164 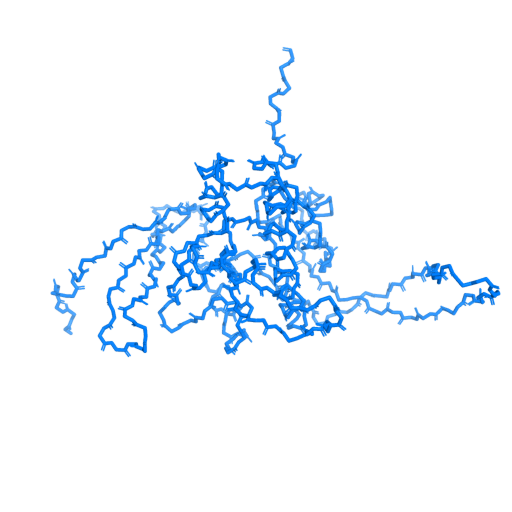1.00 94.62 108 ARG A O 1
ATOM 864 N N . ALA A 1 109 ? -10.245 -4.933 6.106 1.00 96.06 109 ALA A N 1
ATOM 865 C CA . ALA A 1 109 ? -9.308 -3.974 5.518 1.00 96.06 109 ALA A CA 1
ATOM 866 C C . ALA A 1 109 ? -8.310 -4.678 4.582 1.00 96.06 109 ALA A C 1
ATOM 868 O O . ALA A 1 109 ? -8.056 -4.209 3.474 1.00 96.06 109 ALA A O 1
ATOM 869 N N . PHE A 1 110 ? -7.798 -5.840 4.998 1.00 97.69 110 PHE A N 1
ATOM 870 C CA . PHE A 1 110 ? -6.926 -6.673 4.176 1.00 97.69 110 PHE A CA 1
ATOM 871 C C . PHE A 1 110 ? -7.630 -7.183 2.907 1.00 97.69 110 PHE A C 1
ATOM 873 O O . PHE A 1 110 ? -7.052 -7.139 1.826 1.00 97.69 110 PHE A O 1
ATOM 880 N N . GLU A 1 111 ? -8.891 -7.611 3.005 1.00 95.50 111 GLU A N 1
ATOM 881 C CA . GLU A 1 111 ? -9.717 -7.994 1.851 1.00 95.50 111 GLU A CA 1
ATOM 882 C C . GLU A 1 111 ? -9.850 -6.847 0.832 1.00 95.50 111 GLU A C 1
ATOM 884 O O . GLU A 1 111 ? -9.630 -7.052 -0.363 1.00 95.50 111 GLU A O 1
ATOM 889 N N . GLU A 1 112 ? -10.130 -5.622 1.286 1.00 94.81 112 GLU A N 1
ATOM 890 C CA . GLU A 1 112 ? -10.198 -4.447 0.404 1.00 94.81 112 GLU A CA 1
ATOM 891 C C . GLU A 1 112 ? -8.831 -4.129 -0.235 1.00 94.81 112 GLU A C 1
ATOM 893 O O . GLU A 1 112 ? -8.765 -3.796 -1.423 1.00 94.81 112 GLU A O 1
ATOM 898 N N . ALA A 1 113 ? -7.726 -4.290 0.502 1.00 97.19 113 ALA A N 1
ATOM 899 C CA . ALA A 1 113 ? -6.375 -4.153 -0.047 1.00 97.19 113 ALA A CA 1
ATOM 900 C C . ALA A 1 113 ? -6.078 -5.212 -1.130 1.00 97.19 113 ALA A C 1
ATOM 902 O O . ALA A 1 113 ? -5.524 -4.874 -2.178 1.00 97.19 113 ALA A O 1
ATOM 903 N N . CYS A 1 114 ? -6.509 -6.465 -0.939 1.00 96.88 114 CYS A N 1
ATOM 904 C CA . CYS A 1 114 ? -6.425 -7.520 -1.957 1.00 96.88 114 CYS A CA 1
ATOM 905 C C . CYS A 1 114 ? -7.199 -7.147 -3.230 1.00 96.88 114 CYS A C 1
ATOM 907 O O . CYS A 1 114 ? -6.709 -7.357 -4.345 1.00 96.88 114 CYS A O 1
ATOM 909 N N . HIS A 1 115 ? -8.397 -6.571 -3.087 1.00 95.25 115 HIS A N 1
ATOM 910 C CA . HIS A 1 115 ? -9.174 -6.101 -4.232 1.00 95.25 115 HIS A CA 1
ATOM 911 C C . HIS A 1 115 ? -8.502 -4.925 -4.953 1.00 95.25 115 HIS A C 1
ATOM 913 O O . HIS A 1 115 ? -8.465 -4.927 -6.184 1.00 95.25 115 HIS A O 1
ATOM 919 N N . CYS A 1 116 ? -7.916 -3.968 -4.222 1.00 96.31 116 CYS A N 1
ATOM 920 C CA . CYS A 1 116 ? -7.108 -2.904 -4.827 1.00 96.31 116 CYS A CA 1
ATOM 921 C C . CYS A 1 116 ? -5.951 -3.499 -5.643 1.00 96.31 116 CYS A C 1
ATOM 923 O O . CYS A 1 116 ? -5.775 -3.172 -6.816 1.00 96.31 116 CYS A O 1
ATOM 925 N N . LEU A 1 117 ? -5.185 -4.412 -5.036 1.00 97.62 117 LEU A N 1
ATOM 926 C CA . LEU A 1 117 ? -4.014 -5.002 -5.676 1.00 97.62 117 LEU A CA 1
ATOM 927 C C . LEU A 1 117 ? -4.385 -5.811 -6.921 1.00 97.62 117 LEU A C 1
ATOM 929 O O . LEU A 1 117 ? -3.695 -5.727 -7.932 1.00 97.62 117 LEU A O 1
ATOM 933 N N . THR A 1 118 ? -5.510 -6.528 -6.881 1.00 96.25 118 THR A N 1
ATOM 934 C CA . THR A 1 118 ? -6.035 -7.259 -8.044 1.00 96.25 118 THR A CA 1
ATOM 935 C C . THR A 1 118 ? -6.208 -6.326 -9.243 1.00 96.25 118 THR A C 1
ATOM 937 O O . THR A 1 118 ? -5.730 -6.639 -10.330 1.00 96.25 118 THR A O 1
ATOM 940 N N . ARG A 1 119 ? -6.801 -5.142 -9.047 1.00 95.75 119 ARG A N 1
ATOM 941 C CA . ARG A 1 119 ? -7.000 -4.152 -10.120 1.00 95.75 119 ARG A CA 1
ATOM 942 C C . ARG A 1 119 ? -5.677 -3.583 -10.645 1.00 95.75 119 ARG A C 1
ATOM 944 O O . ARG A 1 119 ? -5.494 -3.446 -11.853 1.00 95.75 119 ARG A O 1
ATOM 951 N N . ILE A 1 120 ? -4.718 -3.316 -9.755 1.00 96.94 120 ILE A N 1
ATOM 952 C CA . ILE A 1 120 ? -3.359 -2.880 -10.131 1.00 96.94 120 ILE A CA 1
ATOM 953 C C . ILE A 1 120 ? -2.664 -3.957 -10.988 1.00 96.94 120 ILE A C 1
ATOM 955 O O . ILE A 1 120 ? -2.066 -3.656 -12.025 1.00 96.94 120 ILE A O 1
ATOM 959 N N . HIS A 1 121 ? -2.794 -5.227 -10.605 1.00 96.12 121 HIS A N 1
ATOM 960 C CA . HIS A 1 121 ? -2.239 -6.373 -11.331 1.00 96.12 121 HIS A CA 1
ATOM 961 C C . HIS A 1 121 ? -2.932 -6.618 -12.677 1.00 96.12 121 HIS A C 1
ATOM 963 O O . HIS A 1 121 ? -2.261 -6.944 -13.660 1.00 96.12 121 HIS A O 1
ATOM 969 N N . GLU A 1 122 ? -4.249 -6.417 -12.763 1.00 94.44 122 GLU A N 1
ATOM 970 C CA . GLU A 1 122 ? -5.020 -6.472 -14.015 1.00 94.44 122 GLU A CA 1
ATOM 971 C C . GLU A 1 122 ? -4.543 -5.417 -15.023 1.00 94.44 122 GLU A C 1
ATOM 973 O O . GLU A 1 122 ? -4.405 -5.720 -16.212 1.00 94.44 122 GLU A O 1
ATOM 978 N N . ALA A 1 123 ? -4.166 -4.226 -14.542 1.00 94.56 123 ALA A N 1
ATOM 979 C CA . ALA A 1 123 ? -3.508 -3.188 -15.338 1.00 94.56 123 ALA A CA 1
ATOM 980 C C . ALA A 1 123 ? -2.052 -3.532 -15.728 1.00 94.56 123 ALA A C 1
ATOM 982 O O . ALA A 1 123 ? -1.393 -2.771 -16.440 1.00 94.56 123 ALA A O 1
ATOM 983 N N . GLY A 1 124 ? -1.536 -4.689 -15.297 1.00 95.00 124 GLY A N 1
ATOM 984 C CA . GLY A 1 124 ? -0.183 -5.149 -15.592 1.00 95.00 124 GLY A CA 1
ATOM 985 C C . GLY A 1 124 ? 0.886 -4.355 -14.850 1.00 95.00 124 GLY A C 1
ATOM 986 O O . GLY A 1 124 ? 1.955 -4.118 -15.408 1.00 95.00 124 GLY A O 1
ATOM 987 N N . ILE A 1 125 ? 0.603 -3.909 -13.629 1.00 96.12 125 ILE A N 1
ATOM 988 C CA . ILE A 1 125 ? 1.529 -3.134 -12.802 1.00 96.12 12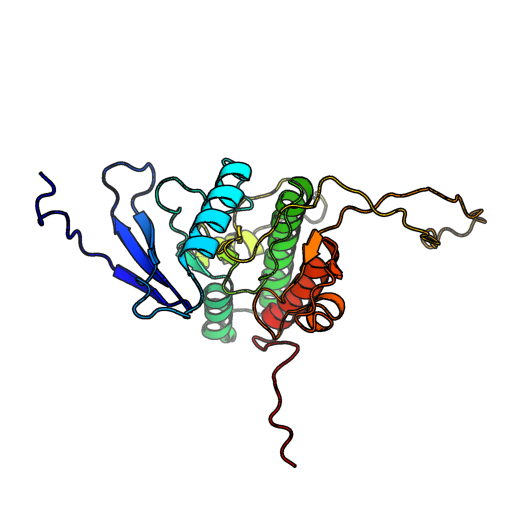5 ILE A CA 1
ATOM 989 C C . ILE A 1 125 ? 1.888 -3.952 -11.561 1.00 96.12 125 ILE A C 1
ATOM 991 O O . ILE A 1 125 ? 1.015 -4.538 -10.933 1.00 96.12 125 ILE A O 1
ATOM 995 N N . CYS A 1 126 ? 3.174 -3.986 -11.218 1.00 96.81 126 CYS A N 1
ATOM 996 C CA . CYS A 1 126 ? 3.675 -4.450 -9.926 1.00 96.81 126 CYS A CA 1
ATOM 997 C C . CYS A 1 126 ? 4.091 -3.231 -9.107 1.00 96.81 126 CYS A C 1
ATOM 999 O O . CYS A 1 126 ? 4.772 -2.347 -9.636 1.00 96.81 126 CYS A O 1
ATOM 1001 N N . HIS A 1 127 ? 3.700 -3.173 -7.840 1.00 97.31 127 HIS A N 1
ATOM 1002 C CA . HIS A 1 127 ? 3.939 -2.024 -6.975 1.00 97.31 127 HIS A CA 1
ATOM 1003 C C . HIS A 1 127 ? 5.347 -2.014 -6.367 1.00 97.31 127 HIS A C 1
ATOM 1005 O O . HIS A 1 127 ? 5.950 -0.949 -6.259 1.00 97.31 127 HIS A O 1
ATOM 1011 N N . PHE A 1 128 ? 5.871 -3.178 -5.966 1.00 96.31 128 PHE A N 1
ATOM 1012 C CA . PHE A 1 128 ? 7.178 -3.370 -5.314 1.00 96.31 128 PHE A CA 1
ATOM 1013 C C . PHE A 1 128 ? 7.389 -2.707 -3.943 1.00 96.31 128 PHE A C 1
ATOM 1015 O O . PHE A 1 128 ? 8.467 -2.862 -3.375 1.00 96.31 128 PHE A O 1
ATOM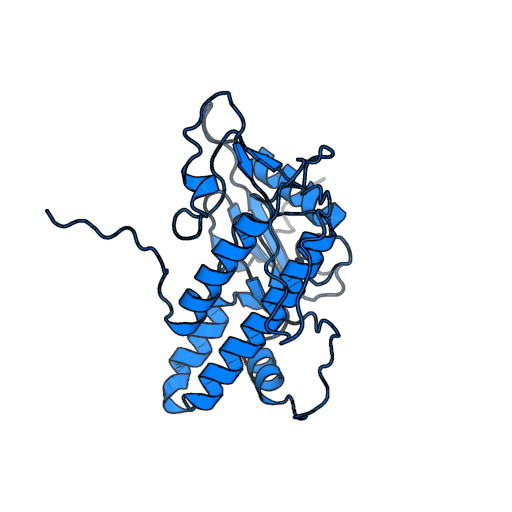 1022 N N . ASP A 1 129 ? 6.401 -2.009 -3.380 1.00 95.69 129 ASP A N 1
ATOM 1023 C CA . ASP A 1 129 ? 6.521 -1.374 -2.056 1.00 95.69 129 ASP A CA 1
ATOM 1024 C C . ASP A 1 129 ? 5.203 -1.454 -1.268 1.00 95.69 129 ASP A C 1
ATOM 1026 O O . ASP A 1 129 ? 4.691 -0.461 -0.757 1.00 95.69 129 ASP A O 1
ATOM 1030 N N . ILE A 1 130 ? 4.609 -2.650 -1.219 1.00 97.69 130 ILE A N 1
ATOM 1031 C CA . ILE A 1 130 ? 3.361 -2.907 -0.487 1.00 97.69 130 ILE A CA 1
ATOM 1032 C C . ILE A 1 130 ? 3.651 -3.035 1.011 1.00 97.69 130 ILE A C 1
ATOM 1034 O O . ILE A 1 130 ? 4.240 -4.019 1.453 1.00 97.69 130 ILE A O 1
ATOM 1038 N N . LYS A 1 131 ? 3.192 -2.048 1.777 1.00 95.75 131 LYS A N 1
ATOM 1039 C CA . LYS A 1 131 ? 3.252 -1.960 3.245 1.00 95.75 131 LYS A CA 1
ATOM 1040 C C . LYS A 1 131 ? 2.109 -1.087 3.747 1.00 95.75 131 LYS A C 1
ATOM 1042 O O . LYS A 1 131 ? 1.507 -0.361 2.948 1.00 95.75 131 LYS A O 1
ATOM 1047 N N . SER A 1 132 ? 1.813 -1.140 5.043 1.00 96.75 132 SER A N 1
ATOM 1048 C CA . SER A 1 132 ? 0.654 -0.426 5.587 1.00 96.75 132 SER A CA 1
ATOM 1049 C C . SER A 1 132 ? 0.742 1.106 5.440 1.00 96.75 132 SER A C 1
ATOM 1051 O O . SER A 1 132 ? -0.289 1.755 5.256 1.00 96.75 132 SER A O 1
ATOM 1053 N N . ASP A 1 133 ? 1.950 1.676 5.357 1.00 95.56 133 ASP A N 1
ATOM 1054 C CA . ASP A 1 133 ? 2.159 3.114 5.110 1.00 95.56 133 ASP A CA 1
ATOM 1055 C C . ASP A 1 133 ? 1.737 3.568 3.705 1.00 95.56 133 ASP A C 1
ATOM 1057 O O . ASP A 1 133 ? 1.311 4.706 3.516 1.00 95.56 133 ASP A O 1
ATOM 1061 N N . ASN A 1 134 ? 1.837 2.673 2.717 1.00 96.50 134 ASN A N 1
ATOM 1062 C CA . ASN A 1 134 ? 1.553 2.969 1.309 1.00 96.50 134 ASN A CA 1
ATOM 1063 C C . ASN A 1 134 ? 0.118 2.603 0.901 1.00 96.50 134 ASN A C 1
ATOM 1065 O O . ASN A 1 134 ? -0.234 2.669 -0.278 1.00 96.50 134 ASN A O 1
ATOM 1069 N N . ILE A 1 135 ? -0.724 2.217 1.861 1.00 97.88 135 ILE A N 1
ATOM 1070 C CA . ILE A 1 135 ? -2.156 2.007 1.653 1.00 97.88 135 ILE A CA 1
ATOM 1071 C C . ILE A 1 135 ? -2.884 3.095 2.425 1.00 97.88 135 ILE A C 1
ATOM 1073 O O . ILE A 1 135 ? -2.760 3.195 3.642 1.00 97.88 135 ILE A O 1
ATOM 1077 N N . LEU A 1 136 ? -3.636 3.927 1.717 1.00 97.44 136 LEU A N 1
ATOM 1078 C CA . LEU A 1 136 ? -4.260 5.114 2.279 1.00 97.44 136 LEU A CA 1
ATOM 1079 C C . LEU A 1 136 ? -5.766 4.942 2.427 1.00 97.44 136 LEU A C 1
ATOM 1081 O O . LEU A 1 136 ? -6.425 4.313 1.595 1.00 97.44 136 LEU A O 1
ATOM 1085 N N . VAL A 1 137 ? -6.311 5.556 3.474 1.00 96.44 137 VAL A N 1
ATOM 1086 C CA . VAL A 1 137 ? -7.745 5.608 3.746 1.00 96.44 137 VAL A CA 1
ATOM 1087 C C . VAL A 1 137 ? -8.326 6.901 3.177 1.00 96.44 137 VAL A C 1
ATOM 1089 O O . VAL A 1 137 ? -7.904 8.000 3.540 1.00 96.44 137 VAL A O 1
ATOM 1092 N N . ARG A 1 138 ? -9.322 6.781 2.290 1.00 92.56 138 ARG A N 1
ATOM 1093 C CA . ARG A 1 138 ? -9.952 7.948 1.641 1.00 92.56 138 ARG A CA 1
ATOM 1094 C C . ARG A 1 138 ? -10.923 8.704 2.554 1.00 92.56 138 ARG A C 1
ATOM 1096 O O . ARG A 1 138 ? -11.117 9.903 2.394 1.00 92.56 138 ARG A O 1
ATOM 1103 N N . SER A 1 139 ? -11.558 8.005 3.494 1.00 91.75 139 SER A N 1
ATOM 1104 C CA . SER A 1 139 ? -12.436 8.577 4.527 1.00 91.75 139 SER A CA 1
ATOM 1105 C C . SER A 1 139 ? -11.745 8.610 5.888 1.00 91.75 139 SER A C 1
ATOM 1107 O O . SER A 1 139 ? -10.730 7.957 6.066 1.00 91.75 139 SER A O 1
ATOM 1109 N N . SER A 1 140 ? -12.345 9.237 6.902 1.00 93.25 140 SER A N 1
ATOM 1110 C CA . SER A 1 140 ? -11.775 9.207 8.257 1.00 93.25 140 SER A CA 1
ATOM 1111 C C . SER A 1 140 ? -11.600 7.784 8.817 1.00 93.25 140 SER A C 1
ATOM 1113 O O . SER A 1 140 ? -12.358 6.866 8.485 1.00 93.25 140 SER A O 1
ATOM 1115 N N . ALA A 1 141 ? -10.638 7.616 9.731 1.00 94.06 141 ALA A N 1
ATOM 1116 C CA . ALA A 1 141 ? -10.367 6.346 10.409 1.00 94.06 141 ALA A CA 1
ATOM 1117 C C . ALA A 1 141 ? -11.611 5.767 11.112 1.00 94.06 141 ALA A C 1
ATOM 1119 O O . ALA A 1 141 ? -11.899 4.576 10.997 1.00 94.06 141 ALA A O 1
ATOM 1120 N N . HIS A 1 142 ? -12.387 6.623 11.787 1.00 92.88 142 HIS A N 1
ATOM 1121 C CA . HIS A 1 142 ? -13.644 6.234 12.432 1.00 92.88 142 HIS A CA 1
ATOM 1122 C C . HIS A 1 142 ? -14.680 5.739 11.415 1.00 92.88 142 HIS A C 1
ATOM 1124 O O . HIS A 1 142 ? -15.322 4.711 11.628 1.00 92.88 142 HIS A O 1
ATOM 1130 N N . GLU A 1 143 ? -14.832 6.444 10.291 1.00 93.25 143 GLU A N 1
ATOM 1131 C CA . GLU A 1 143 ? -15.775 6.062 9.241 1.00 93.25 143 GLU A CA 1
ATOM 1132 C C . GLU A 1 143 ? -15.385 4.734 8.582 1.00 93.25 143 GLU A C 1
ATOM 1134 O O . GLU A 1 143 ? -16.255 3.889 8.360 1.00 93.25 143 GLU A O 1
ATOM 1139 N N . LEU A 1 144 ? -14.089 4.509 8.336 1.00 94.50 144 LEU A N 1
ATOM 1140 C CA . LEU A 1 144 ? -13.594 3.223 7.849 1.00 94.50 144 LEU A CA 1
ATOM 1141 C C . LEU A 1 144 ? -13.932 2.103 8.843 1.00 94.50 144 LEU A C 1
ATOM 1143 O O . LEU A 1 144 ? -14.557 1.119 8.453 1.00 94.50 144 LEU A O 1
ATOM 1147 N N . SER A 1 145 ? -13.592 2.262 10.126 1.00 94.38 145 SER A N 1
ATOM 1148 C CA . SER A 1 145 ? -13.879 1.254 11.158 1.00 94.38 145 SER A CA 1
ATOM 1149 C C . SER A 1 145 ? -15.374 0.952 11.268 1.00 94.38 145 SER A C 1
ATOM 1151 O O . SER A 1 145 ? -15.780 -0.211 11.297 1.00 94.38 145 SER A O 1
ATOM 1153 N N . ARG A 1 146 ? -16.217 1.990 11.244 1.00 92.25 146 ARG A N 1
ATOM 1154 C CA . ARG A 1 146 ? -17.675 1.850 11.241 1.00 92.25 146 ARG A CA 1
ATOM 1155 C C . ARG A 1 146 ? -18.147 1.023 10.044 1.00 92.25 146 ARG A C 1
ATOM 1157 O O . ARG A 1 146 ? -18.891 0.066 10.234 1.00 92.25 146 ARG A O 1
ATOM 1164 N N . ARG A 1 147 ? -17.702 1.344 8.824 1.00 91.69 147 ARG A N 1
ATOM 1165 C CA . ARG A 1 147 ? -18.067 0.607 7.596 1.00 91.69 147 ARG A CA 1
ATOM 1166 C C . ARG A 1 147 ? -17.592 -0.841 7.620 1.00 91.69 147 ARG A C 1
ATOM 1168 O O . ARG A 1 147 ? -18.355 -1.743 7.277 1.00 91.69 147 ARG A O 1
ATOM 1175 N N . LEU A 1 148 ? -16.358 -1.063 8.064 1.00 91.94 148 LEU A N 1
ATOM 1176 C CA . LEU A 1 148 ? -15.776 -2.393 8.182 1.00 91.94 148 LEU A CA 1
ATOM 1177 C C . LEU A 1 148 ? -16.503 -3.242 9.228 1.00 91.94 148 LEU A C 1
ATOM 1179 O O . LEU A 1 148 ? -16.556 -4.450 9.053 1.00 91.94 148 LEU A O 1
ATOM 1183 N N . LEU A 1 149 ? -17.109 -2.669 10.273 1.00 90.25 149 LEU A N 1
ATOM 1184 C CA . LEU A 1 149 ? -17.941 -3.424 11.223 1.00 90.25 149 LEU A CA 1
ATOM 1185 C C . LEU A 1 149 ? -19.378 -3.626 10.725 1.00 90.25 149 LEU A C 1
ATOM 1187 O O . LEU A 1 149 ? -19.949 -4.694 10.934 1.00 90.25 149 LEU A O 1
ATOM 1191 N N . GLN A 1 150 ? -19.945 -2.640 10.026 1.00 83.12 150 GLN A N 1
ATOM 1192 C CA . GLN A 1 150 ? -21.362 -2.599 9.652 1.00 83.12 150 GLN A CA 1
ATOM 1193 C C . GLN A 1 150 ? -21.801 -3.545 8.526 1.00 83.12 150 GLN A C 1
ATOM 1195 O O . GLN A 1 150 ? -22.996 -3.605 8.244 1.00 83.12 150 GLN A O 1
ATOM 1200 N N . ASN A 1 151 ? -20.904 -4.308 7.894 1.00 60.81 151 ASN A N 1
ATOM 1201 C CA . ASN A 1 151 ? -21.307 -5.297 6.886 1.00 60.81 151 ASN A CA 1
ATOM 1202 C C . ASN A 1 151 ? -22.057 -6.491 7.529 1.00 60.81 151 ASN A C 1
ATOM 1204 O O . ASN A 1 151 ? -21.470 -7.550 7.775 1.00 60.81 151 ASN A O 1
ATOM 1208 N N . ASN A 1 152 ? -23.357 -6.288 7.776 1.00 56.28 152 ASN A N 1
ATOM 1209 C CA . ASN A 1 152 ? -24.442 -7.257 7.590 1.00 56.28 152 ASN A CA 1
ATOM 1210 C C . ASN A 1 152 ? -24.495 -7.522 6.071 1.00 56.28 152 ASN A C 1
ATOM 1212 O O . ASN A 1 152 ? -24.626 -6.587 5.292 1.00 56.28 152 ASN A O 1
ATOM 1216 N N . GLU A 1 153 ? -24.183 -8.699 5.542 1.00 49.75 153 GLU A N 1
ATOM 1217 C CA . GLU A 1 153 ? -25.016 -9.899 5.537 1.00 49.75 153 GLU A CA 1
ATOM 1218 C C . GLU A 1 153 ? -24.097 -11.118 5.357 1.00 49.75 153 GLU A C 1
ATOM 1220 O O . GLU A 1 153 ? -23.332 -11.209 4.390 1.00 49.75 153 GLU A O 1
ATOM 1225 N N . ILE A 1 154 ? -24.203 -12.087 6.262 1.00 47.59 154 ILE A N 1
ATOM 1226 C CA . ILE A 1 154 ? -23.684 -13.444 6.087 1.00 47.59 154 ILE A CA 1
ATOM 1227 C C . ILE A 1 154 ? -24.432 -14.049 4.885 1.00 47.59 154 ILE A C 1
ATOM 1229 O O . ILE A 1 154 ? -25.508 -14.607 5.049 1.00 47.59 154 ILE A O 1
ATOM 1233 N N . GLY A 1 155 ? -23.931 -13.882 3.655 1.00 47.38 155 GLY A N 1
ATOM 1234 C CA . GLY A 1 155 ? -24.524 -14.560 2.491 1.00 47.38 155 GLY A CA 1
ATOM 1235 C C . GLY A 1 155 ? -24.412 -13.885 1.126 1.00 47.38 155 GLY A C 1
ATOM 1236 O O . GLY A 1 155 ? -24.570 -14.572 0.120 1.00 47.38 155 GLY A O 1
ATOM 1237 N N . LYS A 1 156 ? -24.090 -12.589 1.029 1.00 47.47 156 LYS A N 1
ATOM 1238 C CA . LYS A 1 156 ? -23.829 -11.946 -0.274 1.00 47.47 156 LYS A CA 1
ATOM 1239 C C . LYS A 1 156 ? -22.390 -11.452 -0.329 1.00 47.47 156 LYS A C 1
ATOM 1241 O O . LYS A 1 156 ? -22.094 -10.349 0.119 1.00 47.47 156 LYS A O 1
ATOM 1246 N N . ARG A 1 157 ? -21.497 -12.260 -0.917 1.00 52.25 157 ARG A N 1
ATOM 1247 C CA . ARG A 1 157 ? -20.204 -11.777 -1.431 1.00 52.25 157 ARG A CA 1
ATOM 1248 C C . ARG A 1 157 ? -20.490 -10.686 -2.461 1.00 52.25 157 ARG A C 1
ATOM 1250 O O . ARG A 1 157 ? -20.714 -10.961 -3.635 1.00 52.25 157 ARG A O 1
ATOM 1257 N N . SER A 1 158 ? -20.554 -9.439 -2.017 1.00 53.41 158 SER A N 1
ATOM 1258 C CA . SER A 1 158 ? -20.542 -8.298 -2.918 1.00 53.41 158 SER A CA 1
ATOM 1259 C C . SER A 1 158 ? -19.111 -8.175 -3.437 1.00 53.41 158 SER A C 1
ATOM 1261 O O . SER A 1 158 ? -18.331 -7.437 -2.850 1.00 53.41 158 SER A O 1
ATOM 1263 N N . ASN A 1 159 ? -18.794 -8.836 -4.554 1.00 56.12 159 ASN A N 1
ATOM 1264 C CA . ASN A 1 159 ? -17.527 -8.690 -5.298 1.00 56.12 159 ASN A CA 1
ATOM 1265 C C . ASN A 1 159 ? -17.253 -7.250 -5.797 1.00 56.12 159 ASN A C 1
ATOM 1267 O O . ASN A 1 159 ? -16.299 -7.014 -6.533 1.00 56.12 159 ASN A O 1
ATOM 1271 N N . ASN A 1 160 ? -18.097 -6.279 -5.442 1.00 67.25 160 ASN A N 1
ATOM 1272 C CA . ASN A 1 160 ? -17.921 -4.889 -5.819 1.00 67.25 160 ASN A CA 1
ATOM 1273 C C . ASN A 1 160 ? -16.873 -4.230 -4.927 1.00 67.25 160 ASN A C 1
ATOM 1275 O O . ASN A 1 160 ? -17.113 -4.021 -3.734 1.00 67.25 160 ASN A O 1
ATOM 1279 N N . PHE A 1 161 ? -15.766 -3.856 -5.565 1.00 78.44 161 PHE A N 1
ATOM 1280 C CA . PHE A 1 161 ? -14.737 -2.977 -5.028 1.00 78.44 161 PHE A CA 1
ATOM 1281 C C . PHE A 1 161 ? -15.356 -1.723 -4.398 1.00 78.44 161 PHE A C 1
ATOM 1283 O O . PHE A 1 161 ? -16.182 -1.060 -5.035 1.00 78.44 161 PHE A O 1
ATOM 1290 N N . LYS A 1 162 ? -15.003 -1.419 -3.143 1.00 85.06 162 LYS A N 1
ATOM 1291 C CA . LYS A 1 162 ? -15.649 -0.342 -2.377 1.00 85.06 162 LYS A CA 1
ATOM 1292 C C . LYS A 1 162 ? -14.926 0.994 -2.501 1.00 85.06 162 LYS A C 1
ATOM 1294 O O . LYS A 1 162 ? -15.555 2.029 -2.280 1.00 85.06 162 LYS A O 1
ATOM 1299 N N . GLY A 1 163 ? -13.646 0.975 -2.871 1.00 89.06 163 GLY A N 1
ATOM 1300 C CA . GLY A 1 163 ? -12.825 2.171 -3.014 1.00 89.06 163 GLY A CA 1
ATOM 1301 C C . GLY A 1 163 ? -12.636 2.896 -1.685 1.00 89.06 163 GLY A C 1
ATOM 1302 O O . GLY A 1 163 ? -12.593 4.121 -1.662 1.00 89.06 163 GLY A O 1
ATOM 1303 N N . TRP A 1 164 ? -12.606 2.170 -0.563 1.00 93.69 164 TRP A N 1
ATOM 1304 C CA . TRP A 1 164 ? -12.349 2.777 0.752 1.00 93.69 164 TRP A CA 1
ATOM 1305 C C . TRP A 1 164 ? -10.857 2.981 1.001 1.00 93.69 164 TRP A C 1
ATOM 1307 O O . TRP A 1 164 ? -10.459 3.947 1.658 1.00 93.69 164 TRP A O 1
ATOM 1317 N N . LEU A 1 165 ? -10.059 2.070 0.449 1.00 96.44 165 LEU A N 1
ATOM 1318 C CA . LEU A 1 165 ? -8.609 2.097 0.469 1.00 96.44 165 LEU A CA 1
ATOM 1319 C C . LEU A 1 165 ? -8.076 2.370 -0.938 1.00 96.44 165 LEU A C 1
ATOM 1321 O O . LEU A 1 165 ? -8.767 2.148 -1.935 1.00 96.44 165 LEU A O 1
ATOM 1325 N N . CYS A 1 166 ? -6.838 2.838 -1.017 1.00 96.81 166 CYS A N 1
ATOM 1326 C CA . CYS A 1 166 ? -6.088 2.880 -2.264 1.00 96.81 166 CYS A CA 1
ATOM 1327 C C . CYS A 1 166 ? -4.586 2.787 -2.011 1.00 96.81 166 CYS A C 1
ATOM 1329 O O . CYS A 1 166 ? -4.107 3.165 -0.945 1.00 96.81 166 CYS A O 1
ATOM 1331 N N . PHE A 1 167 ? -3.849 2.295 -2.999 1.00 97.00 167 PHE A N 1
ATOM 1332 C CA . PHE A 1 167 ? -2.392 2.301 -2.980 1.00 97.00 167 PHE A CA 1
ATOM 1333 C C . PHE A 1 167 ? -1.837 3.677 -3.357 1.00 97.00 167 PHE A C 1
ATOM 1335 O O . PHE A 1 167 ? -2.405 4.407 -4.181 1.00 97.00 167 PHE A O 1
ATOM 1342 N N . ALA A 1 168 ? -0.699 4.008 -2.764 1.00 94.31 168 ALA A N 1
ATOM 1343 C CA . ALA A 1 168 ? 0.064 5.219 -3.003 1.00 94.31 168 ALA A CA 1
ATOM 1344 C C . ALA A 1 168 ? 1.560 4.906 -3.121 1.00 94.31 168 ALA A C 1
ATOM 1346 O O . ALA A 1 168 ? 2.003 3.805 -2.822 1.00 94.31 168 ALA A O 1
ATOM 1347 N N . ASP A 1 169 ? 2.331 5.912 -3.532 1.00 91.06 169 ASP A N 1
ATOM 1348 C CA . ASP A 1 169 ? 3.783 5.830 -3.711 1.00 91.06 169 ASP A CA 1
ATOM 1349 C C . ASP A 1 169 ? 4.225 4.810 -4.775 1.00 91.06 169 ASP A C 1
ATOM 1351 O O . ASP A 1 169 ? 4.940 3.838 -4.534 1.00 91.06 169 ASP A O 1
ATOM 1355 N N . PHE A 1 170 ? 3.830 5.078 -6.021 1.00 92.94 170 PHE A N 1
ATOM 1356 C CA . PHE A 1 170 ? 4.191 4.252 -7.179 1.00 92.94 170 PHE A CA 1
ATOM 1357 C C . PHE A 1 170 ? 5.600 4.555 -7.724 1.00 92.94 170 PHE A C 1
ATOM 1359 O O . PHE A 1 170 ? 5.921 4.180 -8.854 1.00 92.94 170 PHE A O 1
ATOM 1366 N N . GLY A 1 171 ? 6.463 5.224 -6.950 1.00 90.00 171 GLY A N 1
ATOM 1367 C CA . GLY A 1 171 ? 7.835 5.548 -7.364 1.00 90.00 171 GLY A CA 1
ATOM 1368 C C . GLY A 1 171 ? 8.658 4.311 -7.731 1.00 90.00 171 GLY A C 1
ATOM 1369 O O . GLY A 1 171 ? 9.403 4.323 -8.715 1.00 90.00 171 GLY A O 1
ATOM 1370 N N . GLU A 1 172 ? 8.449 3.212 -7.003 1.00 91.75 172 GLU A N 1
ATOM 1371 C CA . GLU A 1 172 ? 9.130 1.932 -7.219 1.00 91.75 172 GLU A CA 1
ATOM 1372 C C . GLU A 1 172 ? 8.405 0.996 -8.196 1.00 91.75 172 GLU A C 1
ATOM 1374 O O . GLU A 1 172 ? 9.013 0.032 -8.675 1.00 91.75 172 GLU A O 1
ATOM 1379 N N . ALA A 1 173 ? 7.150 1.299 -8.538 1.00 94.75 173 ALA A N 1
ATOM 1380 C CA . ALA A 1 173 ? 6.297 0.440 -9.347 1.00 94.75 173 ALA A CA 1
ATOM 1381 C C . ALA A 1 173 ? 6.826 0.253 -10.776 1.00 94.75 173 ALA A C 1
ATOM 1383 O O . ALA A 1 173 ? 7.567 1.079 -11.317 1.00 94.75 173 ALA A O 1
ATOM 1384 N N . LYS A 1 174 ? 6.427 -0.840 -11.427 1.00 94.69 174 LYS A N 1
ATOM 1385 C CA . LYS A 1 174 ? 6.819 -1.138 -12.807 1.00 94.69 174 LYS A CA 1
ATOM 1386 C C . LYS A 1 174 ? 5.696 -1.840 -13.562 1.00 94.69 174 LYS A C 1
ATOM 1388 O O . LYS A 1 174 ? 4.980 -2.667 -13.007 1.00 94.69 174 LYS A O 1
ATOM 1393 N N . CYS A 1 175 ? 5.566 -1.538 -14.851 1.00 94.31 175 CYS A N 1
ATOM 1394 C CA . CYS A 1 175 ? 4.714 -2.317 -15.745 1.00 94.31 175 CYS A CA 1
ATOM 1395 C C . CYS A 1 175 ? 5.381 -3.640 -16.128 1.00 94.31 175 CYS A C 1
ATOM 1397 O O . CYS A 1 175 ? 6.589 -3.678 -16.356 1.00 94.31 175 CYS A O 1
ATOM 1399 N N . VAL A 1 176 ? 4.576 -4.689 -16.272 1.00 92.38 176 VAL A N 1
ATOM 1400 C CA . VAL A 1 176 ? 4.987 -5.943 -16.909 1.00 92.38 176 VAL A CA 1
ATOM 1401 C C . VAL A 1 176 ? 5.556 -5.672 -18.300 1.00 92.38 176 VAL A C 1
ATOM 1403 O O . VAL A 1 176 ? 5.024 -4.852 -19.055 1.00 92.38 176 VAL A O 1
ATOM 1406 N N . ASP A 1 177 ? 6.647 -6.358 -18.621 1.00 87.38 177 ASP A N 1
ATOM 1407 C CA . ASP A 1 177 ? 7.283 -6.283 -19.929 1.00 87.38 177 ASP A CA 1
ATOM 1408 C C . ASP A 1 177 ? 6.335 -6.900 -20.986 1.00 87.38 177 ASP A C 1
ATOM 1410 O O . ASP A 1 177 ? 5.453 -7.711 -20.678 1.00 87.38 177 ASP A O 1
ATOM 1414 N N . THR A 1 178 ? 6.483 -6.501 -22.253 1.00 77.44 178 THR A N 1
ATOM 1415 C CA . THR A 1 178 ? 5.666 -7.029 -23.366 1.00 77.44 178 THR A CA 1
ATOM 1416 C C . THR A 1 178 ? 5.927 -8.509 -23.638 1.00 77.44 178 THR A C 1
ATOM 1418 O O . THR A 1 178 ? 5.051 -9.222 -24.134 1.00 77.44 178 THR A O 1
ATOM 1421 N N . ASP A 1 179 ? 7.130 -8.964 -23.301 1.00 72.69 179 ASP A N 1
ATOM 1422 C CA . ASP A 1 179 ? 7.570 -10.338 -23.470 1.00 72.69 179 ASP A CA 1
ATOM 1423 C C . ASP A 1 179 ? 6.889 -11.264 -22.453 1.00 72.69 179 ASP A C 1
ATOM 1425 O O . ASP A 1 179 ? 6.530 -10.870 -21.342 1.00 72.69 179 ASP A O 1
ATOM 1429 N N . ARG A 1 180 ? 6.729 -12.543 -22.808 1.00 70.06 180 ARG A N 1
ATOM 1430 C CA . ARG A 1 180 ? 6.178 -13.564 -21.902 1.00 70.06 180 ARG A CA 1
ATOM 1431 C C . ARG A 1 180 ? 7.168 -14.703 -21.704 1.00 70.06 180 ARG A C 1
ATOM 1433 O O . ARG A 1 180 ? 7.860 -15.091 -22.643 1.00 70.06 180 ARG A O 1
ATOM 1440 N N . ILE A 1 181 ? 7.215 -15.270 -20.499 1.00 63.00 181 ILE A N 1
ATOM 1441 C CA . ILE A 1 181 ? 8.027 -16.466 -20.229 1.00 63.00 181 ILE A CA 1
ATOM 1442 C C . ILE A 1 181 ? 7.137 -17.703 -20.378 1.00 63.00 181 ILE A C 1
ATOM 1444 O O . ILE A 1 181 ? 6.056 -17.735 -19.786 1.00 63.00 181 ILE A O 1
ATOM 1448 N N . PRO A 1 182 ? 7.563 -18.740 -21.119 1.00 58.81 182 PRO A N 1
ATOM 1449 C CA . PRO A 1 182 ? 6.904 -20.038 -21.081 1.00 58.81 182 PRO A CA 1
ATOM 1450 C C . PRO A 1 182 ? 7.055 -20.639 -19.682 1.00 58.81 182 PRO A C 1
ATOM 1452 O O . PRO A 1 182 ? 8.175 -20.927 -19.259 1.00 58.81 182 PRO A O 1
ATOM 1455 N N . VAL A 1 183 ? 5.952 -20.852 -18.969 1.00 58.12 183 VAL A N 1
ATOM 1456 C CA . VAL A 1 183 ? 5.987 -21.534 -17.674 1.00 58.12 183 VAL A CA 1
ATOM 1457 C C . VAL A 1 183 ? 5.623 -23.000 -17.866 1.00 58.12 183 VAL A C 1
ATOM 1459 O O . VAL A 1 183 ? 4.652 -23.339 -18.540 1.00 58.12 183 VAL A O 1
ATOM 1462 N N . ARG A 1 184 ? 6.421 -23.890 -17.267 1.00 48.19 184 ARG A N 1
ATOM 1463 C CA . ARG A 1 184 ? 6.043 -25.289 -17.050 1.00 48.19 184 ARG A CA 1
ATOM 1464 C C . ARG A 1 184 ? 5.464 -25.401 -15.643 1.00 48.19 184 ARG A C 1
ATOM 1466 O O . ARG A 1 184 ? 6.208 -25.597 -14.691 1.00 48.19 184 ARG A O 1
ATOM 1473 N N . THR A 1 185 ? 4.153 -25.237 -15.505 1.00 46.19 185 THR A N 1
ATOM 1474 C CA . THR A 1 185 ? 3.444 -25.506 -14.246 1.00 46.19 185 THR A CA 1
ATOM 1475 C C . THR A 1 185 ? 2.844 -26.901 -14.274 1.00 46.19 185 THR A C 1
ATOM 1477 O O . THR A 1 185 ? 2.013 -27.197 -15.128 1.00 46.19 185 THR A O 1
ATOM 1480 N N . SER A 1 186 ? 3.221 -27.732 -13.305 1.00 42.06 186 SER A N 1
ATOM 1481 C CA . SER A 1 186 ? 2.426 -28.888 -12.889 1.00 42.06 186 SER A CA 1
ATOM 1482 C C . SER A 1 186 ? 1.347 -28.364 -11.943 1.00 42.06 186 SER A C 1
ATOM 1484 O O . SER A 1 186 ? 1.633 -28.068 -10.785 1.00 42.06 186 SER A O 1
ATOM 1486 N N . THR A 1 187 ? 0.123 -28.160 -12.420 1.00 42.53 187 THR A N 1
ATOM 1487 C CA . THR A 1 187 ? -0.993 -27.824 -11.533 1.00 42.53 187 THR A CA 1
ATOM 1488 C C . THR A 1 187 ? -1.458 -29.096 -10.825 1.00 42.53 187 THR A C 1
ATOM 1490 O O . THR A 1 187 ? -1.900 -30.045 -11.466 1.00 42.53 187 THR A O 1
ATOM 1493 N N . PHE A 1 188 ? -1.381 -29.132 -9.492 1.00 43.41 188 PHE A N 1
ATOM 1494 C CA . PHE A 1 188 ? -2.253 -30.021 -8.727 1.00 43.41 188 PHE A CA 1
ATOM 1495 C C . PHE A 1 188 ? -3.635 -29.380 -8.752 1.00 43.41 188 PHE A C 1
ATOM 1497 O O . PHE A 1 188 ? -3.867 -28.361 -8.100 1.00 43.41 188 PHE A O 1
ATOM 1504 N N . SER A 1 189 ? -4.539 -29.928 -9.563 1.00 43.09 189 SER A N 1
ATOM 1505 C CA . SER A 1 189 ? -5.951 -29.586 -9.452 1.00 43.09 189 SER A CA 1
ATOM 1506 C C . SER A 1 189 ? -6.399 -29.882 -8.024 1.00 43.09 189 SER A C 1
ATOM 1508 O O . SER A 1 189 ? -6.127 -30.960 -7.494 1.00 43.09 189 SER A O 1
ATOM 1510 N N . SER A 1 190 ? -7.060 -28.901 -7.426 1.00 43.16 190 SER A N 1
ATOM 1511 C CA . SER A 1 190 ? -7.748 -28.921 -6.140 1.00 43.16 190 SER A CA 1
ATOM 1512 C C . SER A 1 190 ? -8.366 -30.282 -5.801 1.00 43.16 190 SER A C 1
ATOM 1514 O O . SER A 1 190 ? -8.848 -30.964 -6.700 1.00 43.16 190 SER A O 1
ATOM 1516 N N . PHE A 1 191 ? -8.407 -30.620 -4.506 1.00 44.84 191 PHE A N 1
ATOM 1517 C CA . PHE A 1 191 ? -9.071 -31.780 -3.887 1.00 44.84 191 PHE A CA 1
ATOM 1518 C C . PHE A 1 191 ? -10.502 -32.055 -4.408 1.00 44.84 191 PHE A C 1
ATOM 1520 O O . PHE A 1 191 ? -11.495 -31.807 -3.730 1.00 44.84 191 PHE A O 1
ATOM 1527 N N . SER A 1 192 ? -10.605 -32.610 -5.610 1.00 48.72 192 SER A N 1
ATOM 1528 C CA . SER A 1 192 ? -11.777 -33.270 -6.164 1.00 48.72 192 SER A CA 1
ATOM 1529 C C . SER A 1 192 ? -11.384 -34.726 -6.358 1.00 48.72 192 SER A C 1
ATOM 1531 O O . SER A 1 192 ? -10.422 -35.040 -7.060 1.00 48.72 192 SER A O 1
ATOM 1533 N N . SER A 1 193 ? -12.086 -35.619 -5.670 1.00 48.88 193 SER A N 1
ATOM 1534 C CA . SER A 1 193 ? -11.849 -37.061 -5.606 1.00 48.88 193 SER A CA 1
ATOM 1535 C C . SER A 1 193 ? -12.239 -37.780 -6.903 1.00 48.88 193 SER A C 1
ATOM 1537 O O . SER A 1 193 ? -13.030 -38.721 -6.899 1.00 48.88 193 SER A O 1
ATOM 1539 N N . SER A 1 194 ? -11.725 -37.336 -8.046 1.00 50.44 194 SER A N 1
ATOM 1540 C CA . SER A 1 194 ? -11.912 -37.990 -9.341 1.00 50.44 194 SER A CA 1
ATOM 1541 C C . SER A 1 194 ? -10.720 -37.652 -10.229 1.00 50.44 194 SER A C 1
ATOM 1543 O O . SER A 1 194 ? -10.449 -36.483 -10.480 1.00 50.44 194 SER A O 1
ATOM 1545 N N . ALA A 1 195 ? -9.983 -38.684 -10.639 1.00 52.12 195 ALA A N 1
ATOM 1546 C CA . ALA A 1 195 ? -8.689 -38.628 -11.314 1.00 52.12 195 ALA A CA 1
ATOM 1547 C C . ALA A 1 195 ? -8.552 -37.490 -12.348 1.00 52.12 195 ALA A C 1
ATOM 1549 O O . ALA A 1 195 ? -9.078 -37.570 -13.458 1.00 52.12 195 ALA A O 1
ATOM 1550 N N . ALA A 1 196 ? -7.799 -36.446 -11.995 1.00 44.50 196 ALA A N 1
ATOM 1551 C CA . ALA A 1 196 ? -7.403 -35.402 -12.928 1.00 44.50 196 ALA A CA 1
ATOM 1552 C C . ALA A 1 196 ? -6.154 -35.853 -13.697 1.00 44.50 196 ALA A C 1
ATOM 1554 O O . ALA A 1 196 ? -5.094 -36.086 -13.115 1.00 44.50 196 ALA A O 1
ATOM 1555 N N . SER A 1 197 ? -6.284 -35.987 -15.016 1.00 43.56 197 SER A N 1
ATOM 1556 C CA . SER A 1 197 ? -5.131 -36.130 -15.908 1.00 43.56 197 SER A CA 1
ATOM 1557 C C . SER A 1 197 ? -4.377 -34.794 -15.982 1.00 43.56 197 SER A C 1
ATOM 1559 O O . SER A 1 197 ? -5.029 -33.748 -16.030 1.00 43.56 197 SER A O 1
ATOM 1561 N N . PRO A 1 198 ? -3.032 -34.782 -16.014 1.00 45.38 198 PRO A N 1
ATOM 1562 C CA . PRO A 1 198 ? -2.270 -33.545 -16.132 1.00 45.38 198 PRO A CA 1
ATOM 1563 C C . PRO A 1 198 ? -2.501 -32.922 -17.515 1.00 45.38 198 PRO A C 1
ATOM 1565 O O . PRO A 1 198 ? -1.947 -33.370 -18.519 1.00 45.38 198 PRO A O 1
ATOM 1568 N N . VAL A 1 199 ? -3.323 -31.875 -17.578 1.00 46.97 199 VAL A N 1
ATOM 1569 C CA . VAL A 1 199 ? -3.423 -31.024 -18.766 1.00 46.97 199 VAL A CA 1
ATOM 1570 C C . VAL A 1 199 ? -2.232 -30.070 -18.739 1.00 46.97 199 VAL A C 1
ATOM 1572 O O . VAL A 1 199 ? -2.129 -29.207 -17.869 1.00 46.97 199 VAL A O 1
ATOM 1575 N N . VAL A 1 200 ? -1.308 -30.232 -19.687 1.00 45.56 200 VAL A N 1
ATOM 1576 C CA . VAL A 1 200 ? -0.203 -29.287 -19.896 1.00 45.56 200 VAL A CA 1
ATOM 1577 C C . VAL A 1 200 ? -0.772 -28.025 -20.543 1.00 45.56 200 VAL A C 1
ATOM 1579 O O . VAL A 1 200 ? -0.743 -27.864 -21.763 1.00 45.56 200 VAL A O 1
ATOM 1582 N N . GLU A 1 201 ? -1.307 -27.110 -19.740 1.00 47.56 201 GLU A N 1
ATOM 1583 C CA . GLU A 1 201 ? -1.574 -25.757 -20.218 1.00 47.56 201 GLU A CA 1
ATOM 1584 C C . GLU A 1 201 ? -0.241 -25.017 -20.366 1.00 47.56 201 GLU A C 1
ATOM 1586 O O . GLU A 1 201 ? 0.473 -24.771 -19.392 1.00 47.56 201 GLU A O 1
ATOM 1591 N N . LYS A 1 202 ? 0.110 -24.642 -21.604 1.00 46.31 202 LYS A N 1
ATOM 1592 C CA . LYS A 1 202 ? 1.210 -23.707 -21.883 1.00 46.31 202 LYS A CA 1
ATOM 1593 C C . LYS A 1 202 ? 0.809 -22.312 -21.398 1.00 46.31 202 LYS A C 1
ATOM 1595 O O . LYS A 1 202 ? 0.434 -21.451 -22.192 1.00 46.31 202 LYS A O 1
ATOM 1600 N N . ARG A 1 203 ? 0.859 -22.084 -20.087 1.00 57.16 203 ARG A N 1
ATOM 1601 C CA . ARG A 1 203 ? 0.613 -20.769 -19.502 1.00 57.16 203 ARG A CA 1
ATOM 1602 C C . ARG A 1 203 ? 1.880 -19.931 -19.655 1.00 57.16 203 ARG A C 1
ATOM 1604 O O . ARG A 1 203 ? 2.956 -20.308 -19.199 1.00 57.16 203 ARG A O 1
ATOM 1611 N N . ALA A 1 204 ? 1.764 -18.812 -20.359 1.00 65.56 204 ALA A N 1
ATOM 1612 C CA . ALA A 1 204 ? 2.838 -17.837 -20.465 1.00 65.56 204 ALA A CA 1
ATOM 1613 C C . ALA A 1 204 ? 2.652 -16.800 -19.352 1.00 65.56 204 ALA A C 1
ATOM 1615 O O . ALA A 1 204 ? 1.591 -16.177 -19.270 1.00 65.56 204 ALA A O 1
ATOM 1616 N N . GLU A 1 205 ? 3.644 -16.640 -18.483 1.00 78.94 205 GLU A N 1
ATOM 1617 C CA . GLU A 1 205 ? 3.556 -15.732 -17.340 1.00 78.94 205 GLU A CA 1
ATOM 1618 C C . GLU A 1 205 ? 4.166 -14.372 -17.683 1.00 78.94 205 GLU A C 1
ATOM 1620 O O . GLU A 1 205 ? 5.189 -14.271 -18.373 1.00 78.94 205 GLU A O 1
ATOM 1625 N N . LYS A 1 206 ? 3.480 -13.317 -17.236 1.00 86.81 206 LYS A N 1
ATOM 1626 C CA . LYS A 1 206 ? 3.936 -11.934 -17.361 1.00 86.81 206 LYS A CA 1
ATOM 1627 C C . LYS A 1 206 ? 5.057 -11.697 -16.353 1.00 86.81 206 LYS A C 1
ATOM 1629 O O . LYS A 1 206 ? 4.949 -12.111 -15.200 1.00 86.81 206 LYS A O 1
ATOM 1634 N N . PHE A 1 207 ? 6.104 -11.002 -16.773 1.00 90.81 207 PHE A N 1
ATOM 1635 C CA . PHE A 1 207 ? 7.258 -10.720 -15.928 1.00 90.81 207 PHE A CA 1
ATOM 1636 C C . PHE A 1 207 ? 7.747 -9.292 -16.121 1.00 90.81 207 PHE A C 1
ATOM 1638 O O . PHE A 1 207 ? 7.287 -8.570 -17.000 1.00 90.81 207 PHE A O 1
ATOM 1645 N N . MET A 1 208 ? 8.696 -8.902 -15.286 1.00 92.31 208 MET A N 1
ATOM 1646 C CA . MET A 1 208 ? 9.449 -7.666 -15.368 1.00 92.3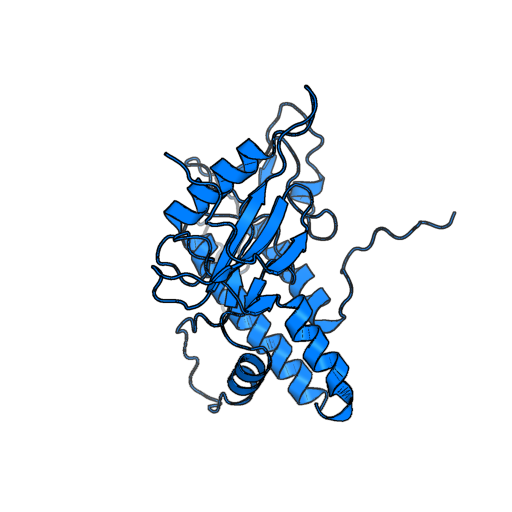1 208 MET A CA 1
ATOM 1647 C C . MET A 1 208 ? 10.927 -7.992 -15.223 1.00 92.31 208 MET A C 1
ATOM 1649 O O . MET A 1 208 ? 11.322 -8.772 -14.356 1.00 92.31 208 MET A O 1
ATOM 1653 N N . SER A 1 209 ? 11.748 -7.360 -16.045 1.00 90.69 209 SER A N 1
ATOM 1654 C CA . SER A 1 209 ? 13.202 -7.480 -15.983 1.00 90.69 209 SER A CA 1
ATOM 1655 C C . SER A 1 209 ? 13.764 -6.447 -15.007 1.00 90.69 209 SER A C 1
ATOM 1657 O O . SER A 1 209 ? 13.611 -5.242 -15.225 1.00 90.69 209 SER A O 1
ATOM 1659 N N . LEU A 1 210 ? 14.395 -6.883 -13.919 1.00 89.31 210 LEU A N 1
ATOM 1660 C CA . LEU A 1 210 ? 14.975 -6.008 -12.899 1.00 89.31 210 LEU A CA 1
ATOM 1661 C C . LEU A 1 210 ? 16.498 -6.157 -12.851 1.00 89.31 210 LEU A C 1
ATOM 1663 O O . LEU A 1 210 ? 17.016 -7.252 -12.661 1.00 89.31 210 LEU A O 1
ATOM 1667 N N . THR A 1 211 ? 17.215 -5.043 -12.976 1.00 85.75 211 THR A N 1
ATOM 1668 C CA . THR A 1 211 ? 18.684 -4.975 -12.829 1.00 85.75 211 THR A CA 1
ATOM 1669 C C . THR A 1 211 ? 19.122 -4.508 -11.440 1.00 85.75 211 THR A C 1
ATOM 1671 O O . THR A 1 211 ? 20.283 -4.644 -11.068 1.00 85.75 211 THR A O 1
ATOM 1674 N N . ARG A 1 212 ? 18.191 -3.974 -10.642 1.00 85.38 212 ARG A N 1
ATOM 1675 C CA . ARG A 1 212 ? 18.412 -3.540 -9.258 1.00 85.38 212 ARG A CA 1
ATOM 1676 C C . ARG A 1 212 ? 17.222 -3.905 -8.381 1.00 85.38 212 ARG A C 1
ATOM 1678 O O . ARG A 1 212 ? 16.107 -4.053 -8.887 1.00 85.38 212 ARG A O 1
ATOM 1685 N N . THR A 1 213 ? 17.467 -4.019 -7.079 1.00 85.38 213 THR A N 1
ATOM 1686 C CA . THR A 1 213 ? 16.404 -4.174 -6.080 1.00 85.38 213 THR A CA 1
ATOM 1687 C C . THR A 1 213 ? 15.537 -2.911 -6.015 1.00 85.38 213 THR A C 1
ATOM 1689 O O . THR A 1 213 ? 15.981 -1.821 -6.383 1.00 85.38 213 THR A O 1
ATOM 1692 N N . ARG A 1 214 ? 14.281 -3.073 -5.588 1.00 84.69 214 ARG A N 1
ATOM 1693 C CA . ARG A 1 214 ? 13.258 -2.018 -5.478 1.00 84.69 214 ARG A CA 1
ATOM 1694 C C . ARG A 1 214 ? 12.508 -2.146 -4.155 1.00 84.69 214 ARG A C 1
ATOM 1696 O O . ARG A 1 214 ? 12.428 -3.255 -3.629 1.00 84.69 214 ARG A O 1
ATOM 1703 N N . GLY A 1 215 ? 11.993 -1.033 -3.640 1.00 84.19 215 GLY A N 1
ATOM 1704 C CA . GLY A 1 215 ? 11.162 -0.996 -2.431 1.00 84.19 215 GLY A CA 1
ATOM 1705 C C . GLY A 1 215 ? 11.883 -1.234 -1.099 1.00 84.19 215 GLY A C 1
ATOM 1706 O O . GLY A 1 215 ? 13.116 -1.337 -1.012 1.00 84.19 215 GLY A O 1
ATOM 1707 N N . THR A 1 216 ? 11.076 -1.322 -0.043 1.00 86.94 216 THR A N 1
ATOM 1708 C CA . THR A 1 216 ? 11.493 -1.483 1.356 1.00 86.94 216 THR A CA 1
ATOM 1709 C C . THR A 1 216 ? 12.060 -2.884 1.607 1.00 86.94 216 THR A C 1
ATOM 1711 O O . THR A 1 216 ? 11.468 -3.886 1.227 1.00 86.94 216 THR A O 1
ATOM 1714 N N . GLU A 1 217 ? 13.227 -2.986 2.250 1.00 89.06 217 GLU A N 1
ATOM 1715 C CA . GLU A 1 217 ? 13.964 -4.256 2.379 1.00 89.06 217 GLU A CA 1
ATOM 1716 C C . GLU A 1 217 ? 13.189 -5.371 3.096 1.00 89.06 217 GLU A C 1
ATOM 1718 O O . GLU A 1 217 ? 13.132 -6.487 2.585 1.00 89.06 217 GLU A O 1
ATOM 1723 N N . ALA A 1 218 ? 12.524 -5.047 4.207 1.00 90.50 218 ALA A N 1
ATOM 1724 C CA . ALA A 1 218 ? 11.797 -5.994 5.059 1.00 90.50 218 ALA A CA 1
ATOM 1725 C C . ALA A 1 218 ? 10.614 -6.714 4.377 1.00 90.50 218 ALA A C 1
ATOM 1727 O O . ALA A 1 218 ? 10.110 -7.704 4.902 1.00 90.50 218 ALA A O 1
ATOM 1728 N N . ILE A 1 219 ? 10.152 -6.225 3.224 1.00 92.81 219 ILE A N 1
ATOM 1729 C CA . ILE A 1 219 ? 8.988 -6.765 2.502 1.00 92.81 219 ILE A CA 1
ATOM 1730 C C . ILE A 1 219 ? 9.353 -7.348 1.133 1.00 92.81 219 ILE A C 1
ATOM 1732 O O . ILE A 1 219 ? 8.461 -7.781 0.400 1.00 92.81 219 ILE A O 1
ATOM 1736 N N . LYS A 1 220 ? 10.641 -7.351 0.761 1.00 94.12 220 LYS A N 1
ATOM 1737 C CA . LYS A 1 220 ? 11.093 -7.876 -0.532 1.00 94.12 220 LYS A CA 1
ATOM 1738 C C . LYS A 1 220 ? 10.907 -9.383 -0.591 1.00 94.12 220 LYS A C 1
ATOM 1740 O O . LYS A 1 220 ? 11.233 -10.103 0.353 1.00 94.12 220 LYS A O 1
ATOM 1745 N N . SER A 1 221 ? 10.449 -9.858 -1.742 1.00 94.69 221 SER A N 1
ATOM 1746 C CA . SER A 1 221 ? 10.395 -11.284 -2.015 1.00 94.69 221 SER A CA 1
ATOM 1747 C C . SER A 1 221 ? 11.799 -11.878 -2.210 1.00 94.69 221 SER A C 1
ATOM 1749 O O . SER A 1 221 ? 12.743 -11.162 -2.581 1.00 94.69 221 SER A O 1
ATOM 1751 N N . PRO A 1 222 ? 11.974 -13.195 -1.997 1.00 91.94 222 PRO A N 1
ATOM 1752 C CA . PRO A 1 222 ? 13.268 -13.853 -2.150 1.00 91.94 222 PRO A CA 1
ATOM 1753 C C . PRO A 1 222 ? 13.891 -13.685 -3.543 1.00 91.94 222 PRO A C 1
ATOM 1755 O O . PRO A 1 222 ? 15.112 -13.594 -3.666 1.00 91.94 222 PRO A O 1
ATOM 1758 N N . GLU A 1 223 ? 13.091 -13.651 -4.609 1.00 90.62 223 GLU A N 1
ATOM 1759 C CA . GLU A 1 223 ? 13.571 -13.431 -5.975 1.00 90.62 223 GLU A CA 1
ATOM 1760 C C . GLU A 1 223 ? 14.063 -12.001 -6.221 1.00 90.62 223 GLU A C 1
ATOM 1762 O O . GLU A 1 223 ? 15.035 -11.825 -6.956 1.00 90.62 223 GLU A O 1
ATOM 1767 N N . VAL A 1 224 ? 13.477 -10.996 -5.560 1.00 91.75 224 VAL A N 1
ATOM 1768 C CA . VAL A 1 224 ? 13.972 -9.612 -5.610 1.00 91.75 224 VAL A CA 1
ATOM 1769 C C . VAL A 1 224 ? 15.268 -9.480 -4.809 1.00 91.75 224 VAL A C 1
ATOM 1771 O O . VAL A 1 224 ? 16.215 -8.860 -5.286 1.00 91.75 224 VAL A O 1
ATOM 1774 N N . LEU A 1 225 ? 15.369 -10.110 -3.633 1.00 89.62 225 LEU A N 1
ATOM 1775 C CA . LEU A 1 225 ? 16.589 -10.091 -2.807 1.00 89.62 225 LEU A CA 1
ATOM 1776 C C . LEU A 1 225 ? 17.805 -10.735 -3.495 1.00 89.62 225 LEU A C 1
ATOM 1778 O O . LEU A 1 225 ? 18.946 -10.388 -3.197 1.00 89.62 225 LEU A O 1
ATOM 1782 N N . LYS A 1 226 ? 17.587 -11.648 -4.449 1.00 86.12 226 LYS A N 1
ATOM 1783 C CA . LYS A 1 226 ? 18.660 -12.280 -5.237 1.00 86.12 226 LYS A CA 1
ATOM 1784 C C . LYS A 1 226 ? 19.328 -11.342 -6.248 1.00 86.12 226 LYS A C 1
ATOM 1786 O O . LYS A 1 226 ? 20.347 -11.723 -6.826 1.00 86.12 226 LYS A O 1
ATOM 1791 N N . ILE A 1 227 ? 18.788 -10.146 -6.488 1.00 85.69 227 ILE A N 1
ATOM 1792 C CA . ILE A 1 227 ? 19.349 -9.195 -7.451 1.00 85.69 227 ILE A CA 1
ATOM 1793 C C . ILE A 1 227 ? 20.634 -8.590 -6.876 1.00 85.69 227 ILE A C 1
ATOM 1795 O O . ILE A 1 227 ? 20.600 -7.698 -6.033 1.00 85.69 227 ILE A O 1
ATOM 1799 N N . LYS A 1 228 ? 21.786 -9.053 -7.369 1.00 75.19 228 LYS A N 1
ATOM 1800 C CA . LYS A 1 228 ? 23.121 -8.615 -6.919 1.00 75.19 228 LYS A CA 1
ATOM 1801 C C . LYS A 1 228 ? 23.663 -7.377 -7.652 1.00 75.19 228 LYS A C 1
ATOM 1803 O O . LYS A 1 228 ? 24.860 -7.127 -7.603 1.00 75.19 228 LYS A O 1
ATOM 1808 N N . GLY A 1 229 ? 22.809 -6.627 -8.353 1.00 66.62 229 GLY A N 1
ATOM 1809 C CA . GLY A 1 229 ? 23.231 -5.458 -9.138 1.00 66.62 229 GLY A CA 1
ATOM 1810 C C . GLY A 1 229 ? 24.176 -5.801 -10.296 1.00 66.62 229 GLY A C 1
ATOM 1811 O O . GLY A 1 229 ? 25.075 -5.022 -10.596 1.00 66.62 229 GLY A O 1
ATOM 1812 N N . SER A 1 230 ? 24.019 -6.978 -10.911 1.00 64.50 230 SER A N 1
ATOM 1813 C CA . SER A 1 230 ? 24.765 -7.378 -12.109 1.00 64.50 230 SER A CA 1
ATOM 1814 C C . SER A 1 230 ? 24.080 -6.882 -13.390 1.00 64.50 230 SER A C 1
ATOM 1816 O O . SER A 1 230 ? 22.902 -6.529 -13.381 1.00 64.50 230 SER A O 1
ATOM 1818 N N . GLU A 1 231 ? 24.798 -6.892 -14.519 1.00 64.31 231 GLU A N 1
ATOM 1819 C CA . GLU A 1 231 ? 24.246 -6.518 -15.837 1.00 64.31 231 GLU A CA 1
ATOM 1820 C C . GLU A 1 231 ? 23.076 -7.415 -16.283 1.00 64.31 231 GLU A C 1
ATOM 1822 O O . GLU A 1 231 ? 22.258 -7.024 -17.116 1.00 64.31 231 GLU A O 1
ATOM 1827 N N . VAL A 1 232 ? 22.966 -8.621 -15.717 1.00 77.12 232 VAL A N 1
ATOM 1828 C CA . VAL A 1 232 ? 21.931 -9.591 -16.077 1.00 77.12 232 VAL A CA 1
ATOM 1829 C C . VAL A 1 232 ? 20.643 -9.285 -15.321 1.00 77.12 232 VAL A C 1
ATOM 1831 O O . VAL A 1 232 ? 20.566 -9.435 -14.102 1.00 77.12 232 VAL A O 1
ATOM 1834 N N . ALA A 1 233 ? 19.601 -8.908 -16.061 1.00 83.50 233 ALA A N 1
ATOM 1835 C CA . ALA A 1 233 ? 18.293 -8.656 -15.479 1.00 83.50 233 ALA A CA 1
ATOM 1836 C C . ALA A 1 233 ? 17.656 -9.943 -14.925 1.00 83.50 233 ALA A C 1
ATOM 1838 O O . ALA A 1 233 ? 17.556 -10.965 -15.610 1.00 83.50 233 ALA A O 1
ATOM 1839 N N . VAL A 1 234 ? 17.169 -9.870 -13.689 1.00 88.50 234 VAL A N 1
ATOM 1840 C CA . VAL A 1 234 ? 16.384 -10.927 -13.048 1.00 88.50 234 VAL A CA 1
ATOM 1841 C C . VAL A 1 234 ? 14.923 -10.763 -13.441 1.00 88.50 234 VAL A C 1
ATOM 1843 O O . VAL A 1 234 ? 14.372 -9.664 -13.399 1.00 88.50 234 VAL A O 1
ATOM 1846 N N . LYS A 1 235 ? 14.287 -11.869 -13.824 1.00 90.56 235 LYS A N 1
ATOM 1847 C CA . LYS A 1 235 ? 12.867 -11.908 -14.173 1.00 90.56 235 LYS A CA 1
ATOM 1848 C C . LYS A 1 235 ? 12.042 -12.068 -12.901 1.00 90.56 235 LYS A C 1
ATOM 1850 O O . LYS A 1 235 ? 12.175 -13.074 -12.211 1.00 90.56 235 LYS A O 1
ATOM 1855 N N . VAL A 1 236 ? 11.198 -11.084 -12.615 1.00 92.25 236 VAL A N 1
ATOM 1856 C CA . VAL A 1 236 ? 10.305 -11.056 -11.449 1.00 92.25 236 VAL A CA 1
ATOM 1857 C C . VAL A 1 236 ? 8.861 -10.960 -11.927 1.00 92.25 236 VAL A C 1
ATOM 1859 O O . VAL A 1 236 ? 8.585 -10.285 -12.916 1.00 92.25 236 VAL A O 1
ATOM 1862 N N . THR A 1 237 ? 7.934 -11.649 -11.267 1.00 94.19 237 THR A N 1
ATOM 1863 C CA . THR A 1 237 ? 6.508 -11.641 -11.631 1.00 94.19 237 THR A CA 1
ATOM 1864 C C . THR A 1 237 ? 5.698 -10.832 -10.621 1.00 94.19 237 THR A C 1
ATOM 1866 O O . THR A 1 237 ? 6.222 -10.355 -9.614 1.00 94.19 237 THR A O 1
ATOM 1869 N N . LEU A 1 238 ? 4.394 -10.702 -10.870 1.00 95.38 238 LEU A N 1
ATOM 1870 C CA . LEU A 1 238 ? 3.455 -10.082 -9.929 1.00 95.38 238 LEU A CA 1
ATOM 1871 C C . LEU A 1 238 ? 3.391 -10.820 -8.576 1.00 95.38 238 LEU A C 1
ATOM 1873 O O . LEU A 1 238 ? 2.915 -10.257 -7.594 1.00 95.38 238 LEU A O 1
ATOM 1877 N N . ALA A 1 239 ? 3.918 -12.050 -8.490 1.00 95.94 239 ALA A N 1
ATOM 1878 C CA . ALA A 1 239 ? 4.032 -12.799 -7.240 1.00 95.94 239 ALA A CA 1
ATOM 1879 C C . ALA A 1 239 ? 4.906 -12.091 -6.187 1.00 95.94 239 ALA A C 1
ATOM 1881 O O . ALA A 1 239 ? 4.707 -12.317 -4.995 1.00 95.94 239 ALA A O 1
ATOM 1882 N N . SER A 1 240 ? 5.805 -11.189 -6.602 1.00 96.44 240 SER A N 1
ATOM 1883 C CA . SER A 1 240 ? 6.571 -10.357 -5.668 1.00 96.44 240 SER A CA 1
ATOM 1884 C C . SER A 1 240 ? 5.659 -9.490 -4.797 1.00 96.44 240 SER A C 1
ATOM 1886 O O . SER A 1 240 ? 5.890 -9.385 -3.598 1.00 96.44 240 SER A O 1
ATOM 1888 N N . ASP A 1 241 ? 4.604 -8.903 -5.367 1.00 98.12 241 ASP A N 1
ATOM 1889 C CA . ASP A 1 241 ? 3.626 -8.130 -4.594 1.00 98.12 241 ASP A CA 1
ATOM 1890 C C . ASP A 1 241 ? 2.776 -9.040 -3.695 1.00 98.12 241 ASP A C 1
ATOM 1892 O O . ASP A 1 241 ? 2.383 -8.629 -2.609 1.00 98.12 241 ASP A O 1
ATOM 1896 N N . ILE A 1 242 ? 2.512 -10.286 -4.111 1.00 98.00 242 ILE A N 1
ATOM 1897 C CA . ILE A 1 242 ? 1.780 -11.268 -3.291 1.00 98.00 242 ILE A CA 1
ATOM 1898 C C . ILE A 1 242 ? 2.586 -11.648 -2.044 1.00 98.00 242 ILE A C 1
ATOM 1900 O O . ILE A 1 242 ? 2.015 -11.799 -0.964 1.00 98.00 242 ILE A O 1
ATOM 1904 N N . TRP A 1 243 ? 3.912 -11.747 -2.163 1.00 98.00 243 TRP A N 1
ATOM 1905 C CA . TRP A 1 243 ? 4.793 -11.900 -1.006 1.00 98.00 243 TRP A CA 1
ATOM 1906 C C . TRP A 1 243 ? 4.671 -10.707 -0.052 1.00 98.00 243 TRP A C 1
ATOM 1908 O O . TRP A 1 243 ? 4.400 -10.893 1.134 1.00 98.00 243 TRP A O 1
ATOM 1918 N N . SER A 1 244 ? 4.809 -9.482 -0.568 1.00 98.12 244 SER A N 1
ATOM 1919 C CA . SER A 1 244 ? 4.695 -8.268 0.246 1.00 98.12 244 SER A CA 1
ATOM 1920 C C . SER A 1 244 ? 3.298 -8.109 0.867 1.00 98.12 244 SER A C 1
ATOM 1922 O O . SER A 1 244 ? 3.182 -7.653 2.000 1.00 98.12 244 SER A O 1
ATOM 1924 N N . LEU A 1 245 ? 2.240 -8.569 0.192 1.00 98.06 245 LEU A N 1
ATOM 1925 C CA . LEU A 1 245 ? 0.879 -8.640 0.734 1.00 98.06 245 LEU A CA 1
ATOM 1926 C C . LEU A 1 245 ? 0.778 -9.621 1.919 1.00 98.06 245 LEU A C 1
ATOM 1928 O O . LEU A 1 245 ? 0.063 -9.358 2.884 1.00 98.06 245 LEU A O 1
ATOM 1932 N N . GLY A 1 246 ? 1.522 -10.729 1.893 1.00 98.12 246 GLY A N 1
ATOM 1933 C CA . GLY A 1 246 ? 1.663 -11.623 3.046 1.00 98.12 246 GLY A CA 1
ATOM 1934 C C . GLY A 1 246 ? 2.346 -10.940 4.236 1.00 98.12 246 GLY A C 1
ATOM 1935 O O . GLY A 1 246 ? 1.867 -11.049 5.367 1.00 98.12 246 GLY A O 1
ATOM 1936 N N . CYS A 1 247 ? 3.416 -10.179 3.980 1.00 97.94 247 CYS A N 1
ATOM 1937 C CA . CYS A 1 247 ? 4.067 -9.355 5.004 1.00 97.94 247 CYS A CA 1
ATOM 1938 C C . CYS A 1 247 ? 3.110 -8.297 5.579 1.00 97.94 247 CYS A C 1
ATOM 1940 O O . CYS A 1 247 ? 3.080 -8.115 6.794 1.00 97.94 247 CYS A O 1
ATOM 1942 N N . LEU A 1 248 ? 2.293 -7.659 4.733 1.00 98.19 248 LEU A N 1
ATOM 1943 C CA . LEU A 1 248 ? 1.271 -6.697 5.151 1.00 98.19 248 LEU A CA 1
ATOM 1944 C C . LEU A 1 248 ? 0.246 -7.333 6.098 1.00 98.19 248 LEU A C 1
ATOM 1946 O O . LEU A 1 248 ? -0.114 -6.720 7.096 1.00 98.19 248 LEU A O 1
ATOM 1950 N N . LEU A 1 249 ? -0.241 -8.549 5.823 1.00 98.31 249 LEU A N 1
ATOM 1951 C CA . LEU A 1 249 ? -1.187 -9.208 6.732 1.00 98.31 249 LEU A CA 1
ATOM 1952 C C . LEU A 1 249 ? -0.572 -9.416 8.119 1.00 98.31 249 LEU A C 1
ATOM 1954 O O . LEU A 1 249 ? -1.232 -9.161 9.124 1.00 98.31 249 LEU A O 1
ATOM 1958 N N . TYR A 1 250 ? 0.687 -9.858 8.171 1.00 97.69 250 TYR A N 1
ATOM 1959 C CA . TYR A 1 250 ? 1.411 -9.993 9.431 1.00 97.69 250 TYR A CA 1
ATOM 1960 C C . TYR A 1 250 ? 1.507 -8.642 10.148 1.00 97.69 250 TYR A C 1
ATOM 1962 O O . TYR A 1 250 ? 1.067 -8.536 11.290 1.00 97.69 250 TYR A O 1
ATOM 1970 N N . GLU A 1 251 ? 1.969 -7.602 9.450 1.00 96.38 251 GLU A N 1
ATOM 1971 C CA . GLU A 1 251 ? 2.075 -6.229 9.956 1.00 96.38 251 GLU A CA 1
ATOM 1972 C C . GLU A 1 251 ? 0.734 -5.712 10.509 1.00 96.38 251 GLU A C 1
ATOM 1974 O O . GLU A 1 251 ? 0.663 -5.175 11.615 1.00 96.38 251 GLU A O 1
ATOM 1979 N N . LEU A 1 252 ? -0.373 -5.941 9.800 1.00 96.69 252 LEU A N 1
ATOM 1980 C CA . LEU A 1 252 ? -1.707 -5.527 10.236 1.00 96.69 252 LEU A CA 1
ATOM 1981 C C . LEU A 1 252 ? -2.239 -6.316 11.429 1.00 96.69 252 LEU A C 1
ATOM 1983 O O . LEU A 1 252 ? -3.142 -5.827 12.103 1.00 96.69 252 LEU A O 1
ATOM 1987 N N . VAL A 1 253 ? -1.718 -7.507 11.712 1.00 95.31 253 VAL A N 1
ATOM 1988 C CA . VAL A 1 253 ? -2.088 -8.283 12.900 1.00 95.31 253 VAL A CA 1
ATOM 1989 C C . VAL A 1 253 ? -1.206 -7.880 14.081 1.00 95.31 253 VAL A C 1
ATOM 1991 O O . VAL A 1 253 ? -1.724 -7.526 15.143 1.00 95.31 253 VAL A O 1
ATOM 1994 N N . THR A 1 254 ? 0.111 -7.841 13.890 1.00 93.50 254 THR A N 1
ATOM 1995 C CA . THR A 1 254 ? 1.103 -7.711 14.969 1.00 93.50 254 THR A CA 1
ATOM 1996 C C . THR A 1 254 ? 1.537 -6.273 15.250 1.00 93.50 254 THR A C 1
ATOM 1998 O O . THR A 1 254 ? 1.921 -5.976 16.374 1.00 93.50 254 THR A O 1
ATOM 2001 N N . GLN A 1 255 ? 1.408 -5.363 14.276 1.00 91.88 255 GLN A N 1
ATOM 2002 C CA . GLN A 1 255 ? 2.084 -4.047 14.239 1.00 91.88 255 GLN A CA 1
ATOM 2003 C C . GLN A 1 255 ? 3.609 -4.139 14.179 1.00 91.88 255 GLN A C 1
ATOM 2005 O O . GLN A 1 255 ? 4.305 -3.183 14.512 1.00 91.88 255 GLN A O 1
ATOM 2010 N N . GLU A 1 256 ? 4.131 -5.286 13.756 1.00 92.44 256 GLU A N 1
ATOM 2011 C CA . GLU A 1 256 ? 5.556 -5.525 13.607 1.00 92.44 256 GLU A CA 1
ATOM 2012 C C . GLU A 1 256 ? 5.859 -5.972 12.178 1.00 92.44 256 GLU A C 1
ATOM 2014 O O . GLU A 1 256 ? 5.060 -6.645 11.528 1.00 92.44 256 GLU A O 1
ATOM 2019 N N . LEU A 1 257 ? 7.042 -5.620 11.681 1.00 91.50 257 LEU A N 1
ATOM 2020 C CA . LEU A 1 257 ? 7.527 -6.138 10.405 1.00 91.50 257 LEU A CA 1
ATOM 2021 C C . LEU A 1 257 ? 7.831 -7.636 10.529 1.00 91.50 257 LEU A C 1
ATOM 2023 O O . LEU A 1 257 ? 8.533 -8.043 11.453 1.00 91.50 257 LEU A O 1
ATOM 2027 N N . LEU A 1 258 ? 7.369 -8.436 9.562 1.00 92.56 258 LEU A N 1
ATOM 2028 C CA . LEU A 1 258 ? 7.599 -9.889 9.540 1.00 92.56 258 LEU A CA 1
ATOM 2029 C C . LEU A 1 258 ? 9.091 -10.246 9.542 1.00 92.56 258 LEU A C 1
ATOM 2031 O O . LEU A 1 258 ? 9.511 -11.188 10.211 1.00 92.56 258 LEU A O 1
ATOM 2035 N N . PHE A 1 259 ? 9.891 -9.478 8.803 1.00 89.19 259 PHE A N 1
ATOM 2036 C CA . PHE A 1 259 ? 11.338 -9.631 8.738 1.00 89.19 259 PHE A CA 1
ATOM 2037 C C . PHE A 1 259 ? 11.998 -8.336 9.212 1.00 89.19 259 PHE A C 1
ATOM 2039 O O . PHE A 1 259 ? 12.224 -7.411 8.433 1.00 89.19 259 PHE A O 1
ATOM 2046 N N . GLN A 1 260 ? 12.297 -8.245 10.506 1.00 78.19 260 GLN A N 1
ATOM 2047 C CA . GLN A 1 260 ? 13.177 -7.200 11.025 1.00 78.19 260 GLN A CA 1
ATOM 2048 C C . GLN A 1 260 ? 14.632 -7.636 10.857 1.00 78.19 260 GLN A C 1
ATOM 2050 O O . GLN A 1 260 ? 14.966 -8.797 11.100 1.00 78.19 260 GLN A O 1
ATOM 2055 N N . ASN A 1 261 ? 15.514 -6.698 10.494 1.00 59.94 261 ASN A N 1
ATOM 2056 C CA . ASN A 1 261 ? 16.953 -6.894 10.646 1.00 59.94 261 ASN A CA 1
ATOM 2057 C C . ASN A 1 261 ? 17.243 -7.008 12.144 1.00 59.94 261 ASN A C 1
ATOM 2059 O O . ASN A 1 261 ? 17.518 -6.015 12.819 1.00 59.94 261 ASN A O 1
ATOM 2063 N N . GLY A 1 262 ? 17.148 -8.224 12.678 1.00 51.38 262 GLY A N 1
ATOM 2064 C CA . GLY A 1 262 ? 17.700 -8.529 13.979 1.00 51.38 262 GLY A CA 1
ATOM 2065 C C . GLY A 1 262 ? 19.162 -8.114 13.945 1.00 51.38 262 GLY A C 1
ATOM 2066 O O . GLY A 1 262 ? 19.923 -8.566 13.087 1.00 51.38 262 GLY A O 1
ATOM 2067 N N . LYS A 1 263 ? 19.574 -7.256 14.882 1.00 41.44 263 LYS A N 1
ATOM 2068 C CA . LYS A 1 263 ? 20.960 -7.313 15.332 1.00 41.44 263 LYS A CA 1
ATOM 2069 C C . LYS A 1 263 ? 21.170 -8.769 15.725 1.00 41.44 263 LYS A C 1
ATOM 2071 O O . LYS A 1 263 ? 20.636 -9.208 16.739 1.00 41.44 263 LYS A O 1
ATOM 2076 N N . ILE A 1 264 ? 21.893 -9.520 14.901 1.00 41.28 264 ILE A N 1
ATOM 2077 C CA . ILE A 1 264 ? 22.553 -10.730 15.359 1.00 41.28 264 ILE A CA 1
ATOM 2078 C C . ILE A 1 264 ? 23.534 -10.200 16.399 1.00 41.28 264 ILE A C 1
ATOM 2080 O O . ILE A 1 264 ? 24.609 -9.715 16.058 1.00 41.28 264 ILE A O 1
ATOM 2084 N N . THR A 1 265 ? 23.102 -10.134 17.655 1.00 35.34 265 THR A N 1
ATOM 2085 C CA . THR A 1 265 ? 24.009 -9.992 18.784 1.00 35.34 265 THR A CA 1
ATOM 2086 C C . THR A 1 265 ? 24.826 -11.271 18.792 1.00 35.34 265 THR A C 1
ATOM 2088 O O . THR A 1 265 ? 24.372 -12.297 19.292 1.00 35.34 265 THR A O 1
ATOM 2091 N N . THR A 1 266 ? 25.957 -11.212 18.093 1.00 37.97 266 THR A N 1
ATOM 2092 C CA . THR A 1 266 ? 27.115 -12.080 18.305 1.00 37.97 266 THR A CA 1
ATOM 2093 C C . THR A 1 266 ? 27.571 -11.990 19.746 1.00 37.97 266 THR A C 1
ATOM 2095 O O . THR A 1 266 ? 27.581 -10.843 20.256 1.00 37.97 266 THR A O 1
#

Secondary structure (DSSP, 8-state):
---TT----PEEEEE-SSEEEEEEE-SSSSSSEEEEEEEPPP-STTS--HHHHHHHHHHHHHHTTT-TTB--TTTTB--SEEHHHHHHHHHHTTTTS-HHHHHHHHHHHHHHHHHHHHHHHHTTEE-S--SGGGEEESS-HHHHHHHHHH---TT--------SEEE--TTS-EEPPS-EEEP-------S-SS--------PEEE-EEESS--S-GGG--HHHHT--S-SSPEEE-THHHHHHHHHHHHHHHHSS-SS-------

Organism: NCBI:txid2496075

Sequence (266 aa):
MYTSQDNEQREYIAKGAFSTVYRQHSAFSKSEFVAVKIVEHQRRAGELCAVSGLYNEVSILSKLRGDLAATQLIVMEYCTCSLTEWRETIKRADAEVSFRSCLILILRAFEEACHCLTRIHEAGICHFDIKSDNILVRSSAHELSRRLLQNNEIGKRSNNFKGWLCFADFGEAKCVDTDRIPVRTSTFSSFSSSAASPVVEKRAEKFMSLTRTRGTEAIKSPEVLKIKGSEVAVKVTLASDIWSLGCLLYELVTQELLFQNGKITT

InterPro domains:
  IPR000719 Protein kinase domain [PF00069] (10-262)
  IPR000719 Protein kinase do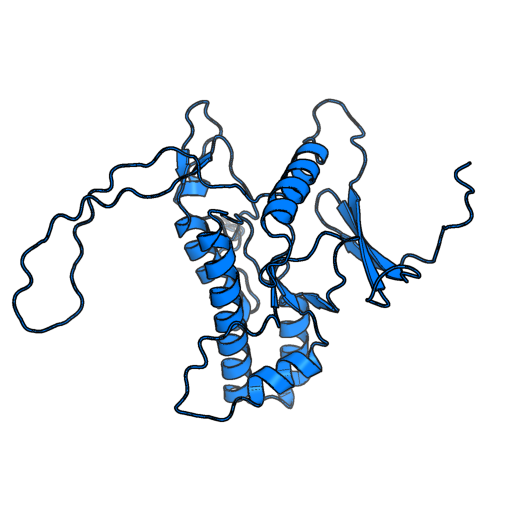main [PS50011] (7-266)
  IPR000719 Protein kinase domain [SM00220] (7-266)
  IPR008271 Serine/threonine-protein kinase, active site [PS00108] (125-137)

pLDDT: mean 80.72, std 18.01, range [32.84, 98.31]

Foldseek 3Di:
DPDPPPPQPWAWDDDDPFWTKTWGQDPPDPDRIAIAIGGDDDPDPPPDPLVLLVVQQVVLLVLCAPPLQAFHDPRTHDFPAFQLVLLVVCVVCVVPADPVLLVLLLVLVLVLNVLSLVVCVVSQKAQQADARRQKGFRDDSVVSSCVSNPDDDPPDPPSDRPSRIHGHSSSQMDGFDPDWAFDADQDPPPPDPDDDDGDRDRDTATWDWALAATYDPLQFDPQSVPNPNDPGTGTGHSVRVVSSSVQRSVCSVPVDGPDDPPPPPD